Protein AF-A0A3M2CWT8-F1 (afdb_monomer)

pLDDT: mean 78.51, std 22.86, range [29.89, 98.19]

Mean predicted aligned error: 13.08 Å

Foldseek 3Di:
DDDDDDDDDDDDDDDDDDDDDDDDDDDDDDDDPPPPDPDPPDPDLLPQQAADQLDDPVLQLPLLQPQWFQDQVDLLQDKAALNLLVLVVVLPQDNVQDPDNRMDRGGWDADPVDGTTGRSQADPVRSDRSSVVSDHPLVNCPQWAWAADPVSQFTFIWGFLSRPVQVVQFPDDPVPDPDDDPPADGRDGHPSVVVSSVSNLVSCLPPSNLVVCLVVVSSHGYDDSRTHTDGTDVSSSVSNVVSVVVVPDDDD

Sequence (252 aa):
MPSEPPRSLPHPAAPRLSPAACSPTRGGSMMVLMGTMPKPQHLRELPLVSVPQGIPTQVCLTCKVCCRFPEIDSFLRPYFTEAEIRAAIAHGIPEAAFPRHEGCQIEVVPHPAGEGYLCPAFDPVTSRCRIYEVRPFDCQLYPFVIMWDSAQKMVVLGWDTKCPYLMAQTQGRSQTDSSRHLANGHLLLSPECQTIAEAVATRIEAAAMLDVLAAHPALITRYQDDVVVLRALGELTERVRRKQRAQSSPSC

Nearest PDB structures (foldseek):
  7tta-assembly1_A  TM=2.410E-01  e=4.518E+00  [Actinomadura] parvosata subsp. kistnae

Radius of gyration: 25.75 Å; Cα contacts (8 Å, |Δi|>4): 295; chains: 1; bounding box: 86×48×79 Å

Structure (mmCIF, N/CA/C/O backbone):
data_AF-A0A3M2CWT8-F1
#
_entry.id   AF-A0A3M2CWT8-F1
#
loop_
_atom_site.group_PDB
_atom_site.id
_atom_site.type_symbol
_atom_site.label_atom_id
_atom_site.label_alt_id
_atom_site.label_comp_id
_atom_site.label_asym_id
_atom_site.label_entity_id
_atom_site.label_seq_id
_atom_site.pdbx_PDB_ins_code
_atom_site.Cartn_x
_atom_site.Cartn_y
_atom_site.Cartn_z
_atom_site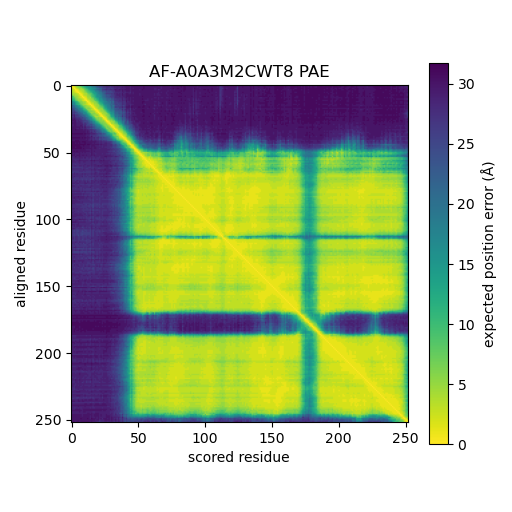.occupancy
_atom_site.B_iso_or_equiv
_atom_site.auth_seq_id
_atom_site.auth_comp_id
_atom_site.auth_asym_id
_atom_site.auth_atom_id
_atom_site.pdbx_PDB_model_num
ATOM 1 N N . MET A 1 1 ? 54.014 1.500 -31.084 1.00 44.38 1 MET A N 1
ATOM 2 C CA . MET A 1 1 ? 53.213 0.502 -31.822 1.00 44.38 1 MET A CA 1
ATOM 3 C C . MET A 1 1 ? 51.756 0.926 -31.703 1.00 44.38 1 MET A C 1
ATOM 5 O O . MET A 1 1 ? 51.217 0.769 -30.615 1.00 44.38 1 MET A O 1
ATOM 9 N N . PRO A 1 2 ? 51.165 1.597 -32.705 1.00 44.62 2 PRO A N 1
ATOM 10 C CA . PRO A 1 2 ? 49.784 2.053 -32.612 1.00 44.62 2 PRO A CA 1
ATOM 11 C C . PRO A 1 2 ? 48.822 0.903 -32.936 1.00 44.62 2 PRO A C 1
ATOM 13 O O . PRO A 1 2 ? 49.015 0.179 -33.910 1.00 44.62 2 PRO A O 1
ATOM 16 N N . SER A 1 3 ? 47.821 0.733 -32.077 1.00 44.25 3 SER A N 1
ATOM 17 C CA . SER A 1 3 ? 46.797 -0.310 -32.130 1.00 44.25 3 SER A CA 1
ATOM 18 C C . SER A 1 3 ? 45.727 0.015 -33.181 1.00 44.25 3 SER A C 1
ATOM 20 O O . SER A 1 3 ? 45.173 1.113 -33.173 1.00 44.25 3 SER A O 1
ATOM 22 N N . GLU A 1 4 ? 45.435 -0.933 -34.074 1.00 52.94 4 GLU A N 1
ATOM 23 C CA . GLU A 1 4 ? 44.334 -0.856 -35.048 1.00 52.94 4 GLU A CA 1
ATOM 24 C C . GLU A 1 4 ? 42.948 -0.875 -34.368 1.00 52.94 4 GLU A C 1
ATOM 26 O O . GLU A 1 4 ? 42.774 -1.544 -33.345 1.00 52.94 4 GLU A O 1
ATOM 31 N N . PRO A 1 5 ? 41.931 -0.203 -34.943 1.00 56.59 5 PRO A N 1
ATOM 32 C CA . PRO A 1 5 ? 40.550 -0.302 -34.481 1.00 56.59 5 PRO A CA 1
ATOM 33 C C . PRO A 1 5 ? 39.825 -1.535 -35.069 1.00 56.59 5 PRO A C 1
ATOM 35 O O . PRO A 1 5 ? 40.145 -1.980 -36.175 1.00 56.59 5 PRO A O 1
ATOM 38 N N . PRO A 1 6 ? 38.815 -2.090 -34.369 1.00 55.38 6 PRO A N 1
ATOM 39 C CA . PRO A 1 6 ? 38.138 -3.313 -34.792 1.00 55.38 6 PRO A CA 1
ATOM 40 C C . PRO A 1 6 ? 37.126 -3.080 -35.927 1.00 55.38 6 PRO A C 1
ATOM 42 O O . PRO A 1 6 ? 36.404 -2.084 -35.963 1.00 55.38 6 PRO A O 1
ATOM 45 N N . ARG A 1 7 ? 37.065 -4.057 -36.843 1.00 50.00 7 ARG A N 1
ATOM 46 C CA . ARG A 1 7 ? 36.142 -4.125 -37.987 1.00 50.00 7 ARG A CA 1
ATOM 47 C C . ARG A 1 7 ? 34.700 -4.386 -37.540 1.00 50.00 7 ARG A C 1
ATOM 49 O O . ARG A 1 7 ? 34.433 -5.305 -36.771 1.00 50.00 7 ARG A O 1
ATOM 56 N N . SER A 1 8 ? 33.777 -3.609 -38.094 1.00 47.16 8 SER A N 1
ATOM 57 C CA . SER A 1 8 ? 32.325 -3.735 -37.961 1.00 47.16 8 SER A CA 1
ATOM 58 C C . SER A 1 8 ? 31.785 -4.976 -38.688 1.00 47.16 8 SER A C 1
ATOM 60 O O . SER A 1 8 ? 32.143 -5.245 -39.834 1.00 47.16 8 SER A O 1
ATOM 62 N N . LEU A 1 9 ? 30.899 -5.720 -38.019 1.00 51.44 9 LEU A N 1
ATOM 63 C CA . LEU A 1 9 ? 30.153 -6.856 -38.575 1.00 51.44 9 LEU A CA 1
ATOM 64 C C . LEU A 1 9 ? 28.902 -6.379 -39.346 1.00 51.44 9 LEU A C 1
ATOM 66 O O . LEU A 1 9 ? 28.318 -5.360 -38.972 1.00 51.44 9 LEU A O 1
ATOM 70 N N . PRO A 1 10 ? 28.460 -7.099 -40.396 1.00 47.59 10 PRO A N 1
ATOM 71 C CA . PRO A 1 10 ? 27.305 -6.705 -41.198 1.00 47.59 10 PRO A CA 1
ATOM 72 C C . PRO A 1 10 ? 25.963 -7.103 -40.557 1.00 47.59 10 PRO A C 1
ATOM 74 O O . PRO A 1 10 ? 25.810 -8.184 -39.990 1.00 47.59 10 PRO A O 1
ATOM 77 N N . HIS A 1 11 ? 24.973 -6.219 -40.710 1.00 44.16 11 HIS A N 1
ATOM 78 C CA . HIS A 1 11 ? 23.563 -6.430 -40.366 1.00 44.16 11 HIS A CA 1
ATOM 79 C C . HIS A 1 11 ? 22.903 -7.508 -41.252 1.00 44.16 11 HIS A C 1
ATOM 81 O O . HIS A 1 11 ? 23.089 -7.474 -42.471 1.00 44.16 11 HIS A O 1
ATOM 87 N N . PRO A 1 12 ? 22.056 -8.400 -40.701 1.00 43.44 12 PRO A N 1
ATOM 88 C CA . PRO A 1 12 ? 21.209 -9.268 -41.511 1.00 43.44 12 PRO A CA 1
ATOM 89 C C . PRO A 1 12 ? 19.982 -8.517 -42.054 1.00 43.44 12 PRO A C 1
ATOM 91 O O . PRO A 1 12 ? 19.332 -7.738 -41.356 1.00 43.44 12 PRO A O 1
ATOM 94 N N . ALA A 1 13 ? 19.687 -8.773 -43.328 1.00 41.88 13 ALA A N 1
ATOM 95 C CA . ALA A 1 13 ? 18.587 -8.203 -44.095 1.00 41.88 13 ALA A CA 1
ATOM 96 C C . ALA A 1 13 ? 17.206 -8.697 -43.622 1.00 41.88 13 ALA A C 1
ATOM 98 O O . ALA A 1 13 ? 17.027 -9.868 -43.288 1.00 41.88 13 ALA A O 1
ATOM 99 N N . ALA A 1 14 ? 16.218 -7.800 -43.656 1.00 40.50 14 ALA A N 1
ATOM 100 C CA . ALA A 1 14 ? 14.816 -8.095 -43.372 1.00 40.50 14 ALA A CA 1
ATOM 101 C C . ALA A 1 14 ? 14.149 -8.902 -44.511 1.00 40.50 14 ALA A C 1
ATOM 103 O O . ALA A 1 14 ? 14.410 -8.625 -45.688 1.00 40.50 14 ALA A O 1
ATOM 104 N N . PRO A 1 15 ? 13.251 -9.860 -44.206 1.00 38.66 15 PRO A N 1
ATOM 105 C CA . PRO A 1 15 ? 12.498 -10.579 -45.225 1.00 38.66 15 PRO A CA 1
ATOM 106 C C . PRO A 1 15 ? 11.353 -9.728 -45.797 1.00 38.66 15 PRO A C 1
ATOM 108 O O . PRO A 1 15 ? 10.621 -9.044 -45.083 1.00 38.66 15 PRO A O 1
ATOM 111 N N . ARG A 1 16 ? 11.211 -9.797 -47.125 1.00 35.38 16 ARG A N 1
ATOM 112 C CA . ARG A 1 16 ? 10.166 -9.146 -47.926 1.00 35.38 16 ARG A CA 1
ATOM 113 C C . ARG A 1 16 ? 8.814 -9.835 -47.714 1.00 35.38 16 ARG A C 1
ATOM 115 O O . ARG A 1 16 ? 8.698 -11.039 -47.926 1.00 35.38 16 ARG A O 1
ATOM 122 N N . LEU A 1 17 ? 7.788 -9.057 -47.374 1.00 36.22 17 LEU A N 1
ATOM 123 C CA . LEU A 1 17 ? 6.382 -9.469 -47.420 1.00 36.22 17 LEU A CA 1
ATOM 124 C C . LEU A 1 17 ? 5.884 -9.440 -48.875 1.00 36.22 17 LEU A C 1
ATOM 126 O O . LEU A 1 17 ? 6.053 -8.439 -49.570 1.00 36.22 17 LEU A O 1
ATOM 130 N N . SER A 1 18 ? 5.281 -10.544 -49.326 1.00 39.81 18 SER A N 1
ATOM 131 C CA . SER A 1 18 ? 4.550 -10.624 -50.600 1.00 39.81 18 SER A CA 1
ATOM 132 C C . SER A 1 18 ? 3.100 -10.143 -50.436 1.00 39.81 18 SER A C 1
ATOM 134 O O . SER A 1 18 ? 2.530 -10.314 -49.356 1.00 39.81 18 SER A O 1
ATOM 136 N N . PRO A 1 19 ? 2.487 -9.557 -51.482 1.00 39.38 19 PRO A N 1
ATOM 137 C CA . PRO A 1 19 ? 1.146 -8.997 -51.411 1.00 39.38 19 PRO A CA 1
ATOM 138 C C . PRO A 1 19 ? 0.041 -10.036 -51.642 1.00 39.38 19 PRO A C 1
ATOM 140 O O . PRO A 1 19 ? 0.208 -11.037 -52.337 1.00 39.38 19 PRO A O 1
ATOM 143 N N . ALA A 1 20 ? -1.105 -9.729 -51.042 1.00 35.25 20 ALA A N 1
ATOM 144 C CA . ALA A 1 20 ? -2.363 -10.449 -51.097 1.00 35.25 20 ALA A CA 1
ATOM 145 C C . ALA A 1 20 ? -2.957 -10.569 -52.513 1.00 35.25 20 ALA A C 1
ATOM 147 O O . ALA A 1 20 ? -2.925 -9.623 -53.298 1.00 35.25 20 ALA A O 1
ATOM 148 N N . ALA A 1 21 ? -3.624 -11.694 -52.768 1.00 32.88 21 ALA A N 1
ATOM 149 C CA . ALA A 1 21 ? -4.669 -11.814 -53.777 1.00 32.88 21 ALA A CA 1
ATOM 150 C C . ALA A 1 21 ? -5.764 -12.738 -53.224 1.00 32.88 21 ALA A C 1
ATOM 152 O O . ALA A 1 21 ? -5.549 -13.934 -53.051 1.00 32.88 21 ALA A O 1
ATOM 153 N N . CYS A 1 22 ? -6.931 -12.173 -52.913 1.00 30.58 22 CYS A N 1
ATOM 154 C CA . CYS A 1 22 ? -8.138 -12.924 -52.586 1.00 30.58 22 CYS A CA 1
ATOM 155 C C . CYS A 1 22 ? -9.271 -12.362 -53.451 1.00 30.58 22 CYS A C 1
ATOM 157 O O . CYS A 1 22 ? -9.603 -11.180 -53.359 1.00 30.58 22 CYS A O 1
ATOM 159 N N . SER A 1 23 ? -9.801 -13.191 -54.348 1.00 38.09 23 SER A N 1
ATOM 160 C CA . SER A 1 23 ? -10.946 -12.878 -55.209 1.00 38.09 23 SER A CA 1
ATOM 161 C C . SER A 1 23 ? -12.256 -13.357 -54.562 1.00 38.09 23 SER A C 1
ATOM 163 O O . SER A 1 23 ? -12.231 -14.299 -53.771 1.00 38.09 23 SER A O 1
ATOM 165 N N . PRO A 1 24 ? -13.410 -12.746 -54.891 1.00 44.72 24 PRO A N 1
ATOM 166 C CA . PRO A 1 24 ? -14.672 -13.010 -54.212 1.00 44.72 24 PRO A CA 1
ATOM 167 C C . PRO A 1 24 ? -15.451 -14.146 -54.886 1.00 44.72 24 PRO A C 1
ATOM 169 O O . PRO A 1 24 ? -15.538 -14.212 -56.111 1.00 44.72 24 PRO A O 1
ATOM 172 N N . THR A 1 25 ? -16.109 -14.988 -54.093 1.00 38.25 25 THR A N 1
ATOM 173 C CA . THR A 1 25 ? -17.200 -15.848 -54.573 1.00 38.25 25 THR A CA 1
ATOM 174 C C . THR A 1 25 ? -18.481 -15.552 -53.801 1.00 38.25 25 THR A C 1
ATOM 176 O O . THR A 1 25 ? -18.505 -15.457 -52.577 1.00 38.25 25 THR A O 1
ATOM 179 N N . ARG A 1 26 ? -19.544 -15.322 -54.577 1.00 42.25 26 ARG A N 1
ATOM 180 C CA . ARG A 1 26 ? -20.930 -15.113 -54.154 1.00 42.25 26 ARG A CA 1
ATOM 181 C C . ARG A 1 26 ? -21.570 -16.439 -53.742 1.00 42.25 26 ARG A C 1
ATOM 183 O O . ARG A 1 26 ? -21.352 -17.442 -54.412 1.00 42.25 26 ARG A O 1
ATOM 190 N N . GLY A 1 27 ? -22.522 -16.361 -52.812 1.00 32.19 27 GLY A N 1
ATOM 191 C CA . GLY A 1 27 ? -23.711 -17.217 -52.821 1.00 32.19 27 GLY A CA 1
ATOM 192 C C . GLY A 1 27 ? -24.018 -17.887 -51.487 1.00 32.19 27 GLY A C 1
ATOM 193 O O . GLY A 1 27 ? -23.216 -18.664 -50.990 1.00 32.19 27 GLY A O 1
ATOM 194 N N . GLY A 1 28 ? -25.214 -17.629 -50.952 1.00 32.91 28 GLY A N 1
ATOM 195 C CA . GLY A 1 28 ? -25.795 -18.437 -49.878 1.00 32.91 28 GLY A CA 1
ATOM 196 C C . GLY A 1 28 ? -26.539 -17.622 -48.831 1.00 32.91 28 GLY A C 1
ATOM 197 O O . GLY A 1 28 ? -26.018 -17.367 -47.755 1.00 32.91 28 GLY A O 1
ATOM 198 N N . SER A 1 29 ? -27.767 -17.217 -49.155 1.00 36.88 29 SER A N 1
ATOM 199 C CA . SER A 1 29 ? -28.724 -16.684 -48.186 1.00 36.88 29 SER A CA 1
ATOM 200 C C . SER A 1 29 ? -29.165 -17.811 -47.249 1.00 36.88 29 SER A C 1
ATOM 202 O O . SER A 1 29 ? -29.762 -18.785 -47.704 1.00 36.88 29 SER A O 1
ATOM 204 N N . MET A 1 30 ? -28.879 -17.682 -45.954 1.00 35.75 30 MET A N 1
ATOM 205 C CA . MET A 1 30 ? -29.486 -18.505 -44.912 1.00 35.75 30 MET A CA 1
ATOM 206 C C . MET A 1 30 ? -29.908 -17.574 -43.777 1.00 35.75 30 MET A C 1
ATOM 208 O O . MET A 1 30 ? -29.075 -16.985 -43.090 1.00 35.75 30 MET A O 1
ATOM 212 N N . MET A 1 31 ? -31.222 -17.388 -43.634 1.00 39.84 31 MET A N 1
ATOM 213 C CA . MET A 1 31 ? -31.825 -16.722 -42.484 1.00 39.84 31 MET A CA 1
ATOM 214 C C . MET A 1 31 ? -31.514 -17.549 -41.236 1.00 39.84 31 MET A C 1
ATOM 216 O O . MET A 1 31 ? -32.161 -18.560 -40.973 1.00 39.84 31 MET A O 1
ATOM 220 N N . VAL A 1 32 ? -30.513 -17.122 -40.471 1.00 37.81 32 VAL A N 1
ATOM 221 C CA . VAL A 1 32 ? -30.313 -17.584 -39.100 1.00 37.81 32 VAL A CA 1
ATOM 222 C C . VAL A 1 32 ? -31.058 -16.606 -38.205 1.00 37.81 32 VAL A C 1
ATOM 224 O O . VAL A 1 32 ? -30.700 -15.432 -38.114 1.00 37.81 32 VAL A O 1
ATOM 227 N N . LEU A 1 33 ? -32.129 -17.093 -37.578 1.00 40.03 33 LEU A N 1
ATOM 228 C CA . LEU A 1 33 ? -32.800 -16.423 -36.471 1.00 40.03 33 LEU A CA 1
ATOM 229 C C . LEU A 1 33 ? -31.743 -16.038 -35.428 1.00 40.03 33 LEU A C 1
ATOM 231 O O . LEU A 1 33 ? -31.160 -16.900 -34.772 1.00 40.03 33 LEU A O 1
ATOM 235 N N . MET A 1 34 ? -31.485 -14.736 -35.307 1.00 32.84 34 MET A N 1
ATOM 236 C CA . MET A 1 34 ? -30.651 -14.155 -34.262 1.00 32.84 34 MET A CA 1
ATOM 237 C C . MET A 1 34 ? -31.352 -14.340 -32.913 1.00 32.84 34 MET A C 1
ATOM 239 O O . MET A 1 34 ? -32.059 -13.458 -32.431 1.00 32.84 34 MET A O 1
ATOM 243 N N . GLY A 1 35 ? -31.162 -15.507 -32.301 1.00 35.16 35 GLY A N 1
ATOM 244 C CA . GLY A 1 35 ? -31.332 -15.667 -30.866 1.00 35.16 35 GLY A CA 1
ATOM 245 C C . GLY A 1 35 ? -30.296 -14.784 -30.183 1.00 35.16 35 GLY A C 1
ATOM 246 O O . GLY A 1 35 ? -29.093 -15.014 -30.306 1.00 35.16 35 GLY A O 1
ATOM 247 N N . THR A 1 36 ? -30.755 -13.732 -29.515 1.00 40.56 36 THR A N 1
ATOM 248 C CA . THR A 1 36 ? -29.916 -12.865 -28.693 1.00 40.56 36 THR A CA 1
ATOM 249 C C . THR A 1 36 ? -29.239 -13.711 -27.622 1.00 40.56 36 THR A C 1
ATOM 251 O O . THR A 1 36 ? -29.883 -14.140 -26.665 1.00 40.56 36 THR A O 1
ATOM 254 N N . MET A 1 37 ? -27.938 -13.951 -27.783 1.00 35.31 37 MET A N 1
ATOM 255 C CA . MET A 1 37 ? -27.082 -14.419 -26.697 1.00 35.31 37 MET A CA 1
ATOM 256 C C . MET A 1 37 ? -27.257 -13.445 -25.522 1.00 35.31 37 MET A C 1
ATOM 258 O O . MET A 1 37 ? -27.105 -12.234 -25.729 1.00 35.31 37 MET A O 1
ATOM 262 N N . PRO A 1 38 ? -27.596 -13.906 -24.307 1.00 37.03 38 PRO A N 1
ATOM 263 C CA . PRO A 1 38 ? -27.625 -13.022 -23.158 1.00 37.03 38 PRO A CA 1
ATOM 264 C C . PRO A 1 38 ? -26.210 -12.479 -22.947 1.00 37.03 38 PRO A C 1
ATOM 266 O O . PRO A 1 38 ? -25.261 -13.219 -22.696 1.00 37.03 38 PRO A O 1
ATOM 269 N N . LYS A 1 39 ? -26.084 -11.161 -23.112 1.00 29.89 39 LYS A N 1
ATOM 270 C CA . LYS A 1 39 ? -24.881 -10.376 -22.831 1.00 29.89 39 LYS A CA 1
ATOM 271 C C . LYS A 1 39 ? -24.384 -10.761 -21.426 1.00 29.89 39 LYS A C 1
ATOM 273 O O . LYS A 1 39 ? -25.219 -10.773 -20.517 1.00 29.89 39 LYS A O 1
ATOM 278 N N . PRO A 1 40 ? -23.088 -11.069 -21.221 1.00 33.84 40 PRO A N 1
ATOM 279 C CA . PRO A 1 40 ? -22.563 -11.339 -19.890 1.00 33.84 40 PRO A CA 1
ATOM 280 C C . PRO A 1 40 ? -22.917 -10.152 -19.003 1.00 33.84 40 PRO A C 1
ATOM 282 O O . PRO A 1 40 ? -22.560 -9.008 -19.292 1.00 33.84 40 PRO A O 1
ATOM 285 N N . GLN A 1 41 ? -23.730 -10.416 -17.989 1.00 34.91 41 GLN A N 1
ATOM 286 C CA . GLN A 1 41 ? -24.213 -9.390 -17.089 1.00 34.91 41 GLN A CA 1
ATOM 287 C C . GLN A 1 41 ? -23.014 -8.888 -16.288 1.00 34.91 41 GLN A C 1
ATOM 289 O O . GLN A 1 41 ? -22.350 -9.680 -15.628 1.00 34.91 41 GLN A O 1
ATOM 294 N N . HIS A 1 42 ? -22.735 -7.588 -16.427 1.00 35.53 42 HIS A N 1
ATOM 295 C CA . HIS A 1 42 ? -21.856 -6.754 -15.608 1.00 35.53 42 HIS A CA 1
ATOM 296 C C . HIS A 1 42 ? -21.247 -7.478 -14.393 1.00 35.53 42 HIS A C 1
ATOM 298 O O . HIS A 1 42 ? -21.787 -7.433 -13.285 1.00 35.53 42 HIS A O 1
ATOM 304 N N . LEU A 1 43 ? -20.055 -8.054 -14.572 1.00 33.88 43 LEU A N 1
ATOM 305 C CA . LEU A 1 43 ? -19.077 -8.021 -13.493 1.00 33.88 43 LEU A CA 1
ATOM 306 C C . LEU A 1 43 ? -18.859 -6.535 -13.237 1.00 33.88 43 LEU A C 1
ATOM 308 O O . LEU A 1 43 ? -18.308 -5.837 -14.085 1.00 33.88 43 LEU A O 1
ATOM 312 N N . ARG A 1 44 ? -19.439 -6.030 -12.144 1.00 36.62 44 ARG A N 1
ATOM 313 C CA . ARG A 1 44 ? -19.246 -4.659 -11.673 1.00 36.62 44 ARG A CA 1
ATOM 314 C C . ARG A 1 44 ? -17.752 -4.372 -11.745 1.00 36.62 44 ARG A C 1
ATOM 316 O O . ARG A 1 44 ? -16.990 -4.934 -10.964 1.00 36.62 44 ARG A O 1
ATOM 323 N N . GLU A 1 45 ? -17.349 -3.541 -12.701 1.00 41.94 45 GLU A N 1
ATOM 324 C CA . GLU A 1 45 ? -16.040 -2.910 -12.690 1.00 41.94 45 GLU A CA 1
ATOM 325 C C . GLU A 1 45 ? -15.970 -2.194 -11.349 1.00 41.94 45 GLU A C 1
ATOM 327 O O . GLU A 1 45 ? -16.662 -1.200 -11.120 1.00 41.94 45 GLU A O 1
ATOM 332 N N . LEU A 1 46 ? -15.242 -2.789 -10.403 1.00 43.22 46 LEU A N 1
ATOM 333 C CA . LEU A 1 46 ? -14.908 -2.107 -9.170 1.00 43.22 46 LEU A CA 1
ATOM 334 C C . LEU A 1 46 ? -14.178 -0.848 -9.631 1.00 43.22 46 LEU A C 1
ATOM 336 O O . LEU A 1 46 ? -13.176 -0.983 -10.342 1.00 43.22 46 LEU A O 1
ATOM 340 N N . PRO A 1 47 ? -14.694 0.358 -9.325 1.00 50.72 47 PRO A N 1
ATOM 341 C CA . PRO A 1 47 ? -13.988 1.575 -9.675 1.00 50.72 47 PRO A CA 1
ATOM 342 C C . PRO A 1 47 ? -12.582 1.410 -9.124 1.00 50.72 47 PRO A C 1
ATOM 344 O O . PRO A 1 47 ? -12.467 1.071 -7.948 1.00 50.72 47 PRO A O 1
ATOM 347 N N . LEU A 1 48 ? -11.547 1.585 -9.950 1.00 56.28 48 LEU A N 1
ATOM 348 C CA . LEU A 1 48 ? -10.169 1.654 -9.470 1.00 56.28 48 LEU A CA 1
ATOM 349 C C . LEU A 1 48 ? -10.176 2.663 -8.324 1.00 56.28 48 LEU A C 1
ATOM 351 O O . LEU A 1 48 ? -10.404 3.858 -8.533 1.00 56.28 48 LEU A O 1
ATOM 355 N N . VAL A 1 49 ? -10.115 2.163 -7.090 1.00 61.97 49 VAL A N 1
ATOM 356 C CA . VAL A 1 49 ? -10.453 3.003 -5.955 1.00 61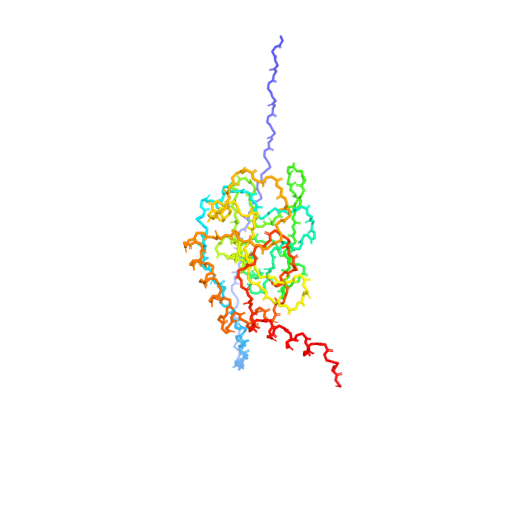.97 49 VAL A CA 1
ATOM 357 C C . VAL A 1 49 ? -9.269 3.912 -5.722 1.00 61.97 49 VAL A C 1
ATOM 359 O O . VAL A 1 49 ? -8.235 3.484 -5.225 1.00 61.97 49 VAL A O 1
ATOM 362 N N . SER A 1 50 ? -9.459 5.182 -6.063 1.00 72.44 50 SER A N 1
ATOM 363 C CA . SER A 1 50 ? -8.484 6.205 -5.743 1.00 72.44 50 SER A CA 1
ATOM 364 C C . SER A 1 50 ? -8.576 6.605 -4.272 1.00 72.44 50 SER A C 1
ATOM 366 O O . SER A 1 50 ? -9.673 6.849 -3.744 1.00 72.44 50 SER A O 1
ATOM 368 N N . VAL A 1 51 ? -7.415 6.644 -3.624 1.00 78.31 51 VAL A N 1
ATOM 369 C CA . VAL A 1 51 ? -7.171 7.324 -2.348 1.00 78.31 51 VAL A CA 1
ATOM 370 C C . VAL A 1 51 ? -6.360 8.593 -2.621 1.00 78.31 51 VAL A C 1
ATOM 372 O O . VAL A 1 51 ? -5.576 8.614 -3.573 1.00 78.31 51 VAL A O 1
ATOM 375 N N . PRO A 1 52 ? -6.533 9.663 -1.825 1.00 76.00 52 PRO A N 1
ATOM 376 C CA . PRO A 1 52 ? -5.767 10.889 -2.012 1.00 76.00 52 PRO A CA 1
ATOM 377 C C . PRO A 1 52 ? -4.261 10.613 -1.975 1.00 76.00 52 PRO A C 1
ATOM 379 O O . PRO A 1 52 ? -3.748 10.070 -0.995 1.00 76.00 52 PRO A O 1
ATOM 382 N N . GLN A 1 53 ? -3.537 11.019 -3.022 1.00 71.50 53 GLN A N 1
ATOM 383 C CA . GLN A 1 53 ? -2.081 10.954 -3.008 1.00 71.50 53 GLN A CA 1
ATOM 384 C C . GLN A 1 53 ? -1.544 12.023 -2.050 1.00 71.50 53 GLN A C 1
ATOM 386 O O . GLN A 1 53 ? -1.412 13.192 -2.403 1.00 71.50 53 GLN A O 1
ATOM 391 N N . GLY A 1 54 ? -1.225 11.604 -0.827 1.00 71.19 54 GLY A N 1
ATOM 392 C CA . GLY A 1 54 ? -0.727 12.490 0.223 1.00 71.19 54 GLY A CA 1
ATOM 393 C C . GLY A 1 54 ? 0.721 12.945 0.062 1.00 71.19 54 GLY A C 1
ATOM 394 O O . GLY A 1 54 ? 1.152 13.884 0.722 1.00 71.19 54 GLY A O 1
ATOM 395 N N . ILE A 1 55 ? 1.489 12.269 -0.795 1.00 80.94 55 ILE A N 1
ATOM 396 C CA . ILE A 1 55 ? 2.923 12.509 -0.951 1.00 80.94 55 ILE A CA 1
ATOM 397 C C . ILE A 1 55 ? 3.189 13.175 -2.298 1.00 80.94 55 ILE A C 1
ATOM 399 O O . ILE A 1 55 ? 2.810 12.610 -3.333 1.00 80.94 55 ILE A O 1
ATOM 403 N N . PRO A 1 56 ? 3.886 14.327 -2.330 1.00 84.31 56 PRO A N 1
ATOM 404 C CA . PRO A 1 56 ? 4.259 14.966 -3.583 1.00 84.31 56 PRO A CA 1
ATOM 405 C C . PRO A 1 56 ? 5.009 13.991 -4.496 1.00 84.31 56 PRO A C 1
ATOM 407 O O . PRO A 1 56 ? 6.000 13.381 -4.086 1.00 84.31 56 PRO A O 1
ATOM 410 N N . THR A 1 57 ? 4.566 13.865 -5.751 1.00 79.94 57 THR A N 1
ATOM 411 C CA . THR A 1 57 ? 5.104 12.887 -6.714 1.00 79.94 57 THR A CA 1
ATOM 412 C C . THR A 1 57 ? 6.627 12.933 -6.809 1.00 79.94 57 THR A C 1
ATOM 414 O O . THR A 1 57 ? 7.272 11.888 -6.819 1.00 79.94 57 THR A O 1
ATOM 417 N N . GLN A 1 58 ? 7.222 14.127 -6.793 1.00 82.25 58 GLN A N 1
ATOM 418 C CA . GLN A 1 58 ? 8.672 14.278 -6.892 1.00 82.25 58 GLN A CA 1
ATOM 419 C C . GLN A 1 58 ? 9.432 13.691 -5.695 1.00 82.25 58 GLN A C 1
ATOM 421 O O . GLN A 1 58 ? 10.528 13.156 -5.863 1.00 82.25 58 GLN A O 1
ATOM 426 N N . VAL A 1 59 ? 8.842 13.721 -4.499 1.00 83.31 59 VAL A N 1
ATOM 427 C CA . VAL A 1 59 ? 9.428 13.082 -3.316 1.00 83.31 59 VAL A CA 1
ATOM 428 C C . VAL A 1 59 ? 9.381 11.561 -3.466 1.00 83.31 59 VAL A C 1
ATOM 430 O O . VAL A 1 59 ? 10.386 10.890 -3.245 1.00 83.31 59 VAL A O 1
ATOM 433 N N . CYS A 1 60 ? 8.256 11.003 -3.926 1.00 77.62 60 CYS A N 1
ATOM 434 C CA . CYS A 1 60 ? 8.141 9.560 -4.170 1.00 77.62 60 CYS A CA 1
ATOM 435 C C . CYS A 1 60 ? 9.138 9.055 -5.221 1.00 77.62 60 CYS A C 1
ATOM 437 O O . CYS A 1 60 ? 9.737 7.999 -5.042 1.00 77.62 60 CYS A O 1
ATOM 439 N N . LEU A 1 61 ? 9.336 9.809 -6.305 1.00 80.50 61 LEU A N 1
ATOM 440 C CA . LEU A 1 61 ? 10.262 9.432 -7.378 1.00 80.50 61 LEU A CA 1
ATOM 441 C C . LEU A 1 61 ? 11.737 9.489 -6.949 1.00 80.50 61 LEU A C 1
ATOM 443 O O . LEU A 1 61 ? 12.581 8.840 -7.563 1.00 80.50 61 LEU A O 1
ATOM 447 N N . THR A 1 62 ? 12.057 10.247 -5.897 1.00 84.12 62 THR A N 1
ATOM 448 C CA . THR A 1 62 ? 13.437 10.446 -5.426 1.00 84.12 62 THR A CA 1
ATOM 449 C C . THR A 1 62 ? 13.796 9.620 -4.193 1.00 84.12 62 THR A C 1
ATOM 451 O O . THR A 1 62 ? 14.971 9.303 -4.021 1.00 84.12 62 THR A O 1
ATOM 454 N N . CYS A 1 63 ? 12.827 9.214 -3.360 1.00 80.62 63 CYS A N 1
ATOM 455 C CA . CYS A 1 63 ? 13.111 8.542 -2.085 1.00 80.62 63 CYS A CA 1
ATOM 456 C C . CYS A 1 63 ? 13.691 7.125 -2.229 1.00 80.62 63 CYS A C 1
ATOM 458 O O . CYS A 1 63 ? 14.360 6.654 -1.315 1.00 80.62 63 CYS A O 1
ATOM 460 N N . LYS A 1 64 ? 13.449 6.447 -3.363 1.00 83.12 64 LYS A N 1
ATOM 461 C CA . LYS A 1 64 ? 13.946 5.090 -3.678 1.00 83.12 64 LYS A CA 1
ATOM 462 C C . LYS A 1 64 ? 13.593 4.005 -2.642 1.00 83.12 64 LYS A C 1
ATOM 464 O O . LYS A 1 64 ? 14.231 2.959 -2.638 1.00 83.12 64 LYS A O 1
ATOM 469 N N . VAL A 1 65 ? 12.575 4.217 -1.806 1.00 84.00 65 VAL A N 1
ATOM 470 C CA . VAL A 1 65 ? 12.156 3.244 -0.779 1.00 84.00 65 VAL A CA 1
ATOM 471 C C . VAL A 1 65 ? 11.225 2.181 -1.364 1.00 84.00 65 VAL A C 1
ATOM 473 O O . VAL A 1 65 ? 11.528 0.994 -1.315 1.00 84.00 65 VAL A O 1
ATOM 476 N N . CYS A 1 66 ? 10.100 2.590 -1.954 1.00 86.00 66 CYS A N 1
ATOM 477 C CA . CYS A 1 66 ? 9.081 1.650 -2.415 1.00 86.00 66 CYS A CA 1
ATOM 478 C C . CYS A 1 66 ? 9.497 0.886 -3.686 1.00 86.00 66 CYS A C 1
ATOM 480 O O . CYS A 1 66 ? 10.435 1.261 -4.399 1.00 86.00 66 CYS A O 1
ATOM 482 N N . CYS A 1 67 ? 8.755 -0.189 -3.972 1.00 92.00 67 CYS A N 1
ATOM 483 C CA . CYS A 1 67 ? 8.971 -1.116 -5.092 1.00 92.00 67 CYS A CA 1
ATOM 484 C C . CYS A 1 67 ? 10.278 -1.931 -5.036 1.00 92.00 67 CYS A C 1
ATOM 486 O O . CYS A 1 67 ? 10.667 -2.512 -6.051 1.00 92.00 67 CYS A O 1
ATOM 488 N N . ARG A 1 68 ? 10.929 -1.977 -3.869 1.00 93.56 68 ARG A N 1
ATOM 489 C CA . ARG A 1 68 ? 12.120 -2.777 -3.566 1.00 93.56 68 ARG A CA 1
ATOM 490 C C . ARG A 1 68 ? 11.818 -3.664 -2.371 1.00 93.56 68 ARG A C 1
ATOM 492 O O . ARG A 1 68 ? 11.243 -3.189 -1.395 1.00 93.56 68 ARG A O 1
ATOM 499 N N . PHE A 1 69 ? 12.210 -4.924 -2.453 1.00 94.50 69 PHE A N 1
ATOM 500 C CA . PHE A 1 69 ? 11.885 -5.930 -1.451 1.00 94.50 69 PHE A CA 1
ATOM 501 C C . PHE A 1 69 ? 13.140 -6.723 -1.095 1.00 94.50 69 PHE A C 1
ATOM 503 O O . PHE A 1 69 ? 13.905 -7.058 -2.003 1.00 94.50 69 PHE A O 1
ATOM 510 N N . PRO A 1 70 ? 13.377 -7.019 0.191 1.00 92.50 70 PRO A N 1
ATOM 511 C CA . PRO A 1 70 ? 14.532 -7.818 0.574 1.00 92.50 70 PRO A CA 1
ATOM 512 C C . PRO A 1 70 ? 14.367 -9.281 0.137 1.00 92.50 70 PRO A C 1
ATOM 514 O O . PRO A 1 70 ? 15.312 -9.874 -0.378 1.00 92.50 70 PRO A O 1
ATOM 517 N N . GLU A 1 71 ? 13.157 -9.837 0.251 1.00 94.69 71 GLU A N 1
ATOM 518 C CA . GLU A 1 71 ? 12.850 -11.233 -0.083 1.00 94.69 71 GLU A CA 1
ATOM 519 C C . GLU A 1 71 ? 11.902 -11.382 -1.285 1.00 94.69 71 GLU A C 1
ATOM 521 O O . GLU A 1 71 ? 11.070 -10.514 -1.566 1.00 94.69 71 GLU A O 1
ATOM 526 N N . ILE A 1 72 ? 11.989 -12.530 -1.970 1.00 95.50 72 ILE A N 1
ATOM 527 C CA . ILE A 1 72 ? 11.145 -12.866 -3.130 1.00 95.50 72 ILE A CA 1
ATOM 528 C C . ILE A 1 72 ? 9.669 -13.014 -2.750 1.00 95.50 72 ILE A C 1
ATOM 530 O O . ILE A 1 72 ? 8.769 -12.641 -3.499 1.00 95.50 72 ILE A O 1
ATOM 534 N N . ASP A 1 73 ? 9.415 -13.542 -1.559 1.00 94.44 73 ASP A N 1
ATOM 535 C CA . ASP A 1 73 ? 8.095 -13.789 -0.999 1.00 94.44 73 ASP A CA 1
ATOM 536 C C . ASP A 1 73 ? 7.685 -12.698 -0.005 1.00 94.44 73 ASP A C 1
ATOM 538 O O . ASP A 1 73 ? 6.721 -12.882 0.740 1.00 94.44 73 ASP A O 1
ATOM 542 N N . SER A 1 74 ? 8.368 -11.544 -0.029 1.00 93.81 74 SER A N 1
ATOM 543 C CA . SER A 1 74 ? 8.128 -10.453 0.910 1.00 93.81 74 SER A CA 1
ATOM 544 C C . SER A 1 74 ? 6.638 -10.132 1.011 1.00 93.81 74 SER A C 1
ATOM 546 O O . SER A 1 74 ? 5.946 -9.889 0.019 1.00 93.81 74 SER A O 1
ATOM 548 N N . PHE A 1 75 ? 6.136 -10.118 2.240 1.00 92.81 75 PHE A N 1
ATOM 549 C CA . PHE A 1 75 ? 4.741 -9.806 2.536 1.00 92.81 75 PHE A CA 1
ATOM 550 C C . PHE A 1 75 ? 4.376 -8.345 2.231 1.00 92.81 75 PHE A C 1
ATOM 552 O O . PHE A 1 75 ? 3.198 -8.011 2.237 1.00 92.81 75 PHE A O 1
ATOM 559 N N . LEU A 1 76 ? 5.376 -7.493 1.985 1.00 92.88 76 LEU A N 1
ATOM 560 C CA . LEU A 1 76 ? 5.213 -6.088 1.610 1.00 92.88 76 LEU A CA 1
ATOM 561 C C . LEU A 1 76 ? 4.953 -5.906 0.110 1.00 92.88 76 LEU A C 1
ATOM 563 O O . LEU A 1 76 ? 4.713 -4.785 -0.339 1.00 92.88 76 LEU A O 1
ATOM 567 N N . ARG A 1 77 ? 5.033 -6.982 -0.687 1.00 95.81 77 ARG A N 1
ATOM 568 C CA . ARG A 1 77 ? 4.681 -6.934 -2.108 1.00 95.81 77 ARG A CA 1
ATOM 569 C C . ARG A 1 77 ? 3.222 -6.505 -2.250 1.00 95.81 77 ARG A C 1
ATOM 571 O O . ARG A 1 77 ? 2.371 -7.052 -1.547 1.00 95.81 77 ARG A O 1
ATOM 578 N N . PRO A 1 78 ? 2.911 -5.580 -3.168 1.00 95.88 78 PRO A N 1
ATOM 579 C CA . PRO A 1 78 ? 1.560 -5.071 -3.278 1.00 95.88 78 PRO A CA 1
ATOM 580 C C . PRO A 1 78 ? 0.592 -6.168 -3.716 1.00 95.88 78 PRO A C 1
ATOM 582 O O . PRO A 1 78 ? 0.883 -6.940 -4.639 1.00 95.88 78 PRO A O 1
ATOM 585 N N . TYR A 1 79 ? -0.562 -6.213 -3.061 1.00 96.88 79 TYR A N 1
ATOM 586 C CA . TYR A 1 79 ? -1.692 -7.027 -3.480 1.00 96.88 79 TYR A CA 1
ATOM 587 C C . TYR A 1 79 ? -2.488 -6.319 -4.581 1.00 96.88 79 TYR A C 1
ATOM 589 O O . TYR A 1 79 ? -2.728 -5.114 -4.525 1.00 96.88 79 TYR A O 1
ATOM 597 N N . PHE A 1 80 ? -2.916 -7.092 -5.573 1.00 97.25 80 PHE A N 1
ATOM 598 C CA . PHE A 1 80 ? -3.800 -6.665 -6.647 1.00 97.25 80 PHE A CA 1
ATOM 599 C C . PHE A 1 80 ? -5.086 -7.488 -6.588 1.00 97.25 80 PHE A C 1
ATOM 601 O O . PHE A 1 80 ? -5.050 -8.715 -6.486 1.00 97.25 80 PHE A O 1
ATOM 608 N N . THR A 1 81 ? -6.225 -6.817 -6.691 1.00 96.25 81 THR A N 1
ATOM 609 C CA . THR A 1 81 ? -7.523 -7.440 -6.976 1.00 96.25 81 THR A CA 1
ATOM 610 C C . THR A 1 81 ? -7.603 -7.879 -8.438 1.00 96.25 81 THR A C 1
ATOM 612 O O . THR A 1 81 ? -6.841 -7.411 -9.282 1.00 96.25 81 THR A O 1
ATOM 615 N N . GLU A 1 82 ? -8.573 -8.725 -8.779 1.00 96.06 82 GLU A N 1
ATOM 616 C CA . GLU A 1 82 ? -8.799 -9.176 -10.160 1.00 96.06 82 GLU A CA 1
ATOM 617 C C . GLU A 1 82 ? -8.886 -8.022 -11.178 1.00 96.06 82 GLU A C 1
ATOM 619 O O . GLU A 1 82 ? -8.283 -8.069 -12.254 1.00 96.06 82 GLU A O 1
ATOM 624 N N . ALA A 1 83 ? -9.612 -6.952 -10.839 1.00 94.50 83 ALA A N 1
ATOM 625 C CA . ALA A 1 83 ? -9.752 -5.791 -11.714 1.00 94.50 83 ALA A CA 1
ATOM 626 C C . ALA A 1 83 ? -8.416 -5.053 -11.915 1.00 94.50 83 ALA A C 1
ATOM 628 O O . ALA A 1 83 ? -8.105 -4.631 -13.030 1.00 94.50 83 ALA A O 1
ATOM 629 N N . GLU A 1 84 ? -7.610 -4.941 -10.861 1.00 96.81 84 GLU A N 1
ATOM 630 C CA . GLU A 1 84 ? -6.299 -4.289 -10.904 1.00 96.81 84 GLU A CA 1
ATOM 631 C C . GLU A 1 84 ? -5.265 -5.136 -11.648 1.00 96.81 84 GLU A C 1
ATOM 633 O O . GLU A 1 84 ? -4.447 -4.578 -12.376 1.00 96.81 84 GLU A O 1
ATOM 638 N N . ILE A 1 85 ? -5.329 -6.468 -11.538 1.00 97.88 85 ILE A N 1
ATOM 639 C CA . ILE A 1 85 ? -4.500 -7.389 -12.331 1.00 97.88 85 ILE A CA 1
ATOM 640 C C . ILE A 1 85 ? -4.765 -7.167 -13.821 1.00 97.88 85 ILE A C 1
ATOM 642 O O . ILE A 1 85 ? -3.830 -6.930 -14.588 1.00 97.88 85 ILE A O 1
ATOM 646 N N . ARG A 1 86 ? -6.041 -7.161 -14.238 1.00 97.44 86 ARG A N 1
ATOM 647 C CA . ARG A 1 86 ? -6.407 -6.878 -15.637 1.00 97.44 86 ARG A CA 1
ATOM 648 C C . ARG A 1 86 ? -5.876 -5.525 -16.104 1.00 97.44 86 ARG A C 1
ATOM 650 O O . ARG A 1 86 ? -5.318 -5.435 -17.197 1.00 97.44 86 ARG A O 1
ATOM 657 N N . ALA A 1 87 ? -6.025 -4.485 -15.282 1.00 96.81 87 ALA A N 1
ATOM 658 C CA . ALA A 1 87 ? -5.532 -3.151 -15.608 1.00 96.81 87 ALA A CA 1
ATOM 659 C C . ALA A 1 87 ? -3.999 -3.118 -15.740 1.00 96.81 87 ALA A C 1
ATOM 661 O O . ALA A 1 87 ? -3.483 -2.546 -16.700 1.00 96.81 87 ALA A O 1
ATOM 662 N N . ALA A 1 88 ? -3.271 -3.767 -14.829 1.00 97.12 88 ALA A N 1
ATOM 663 C CA . ALA A 1 88 ? -1.813 -3.833 -14.844 1.00 97.12 88 ALA A CA 1
ATOM 664 C C . ALA A 1 88 ? -1.276 -4.569 -16.081 1.00 97.12 88 ALA A C 1
ATOM 666 O O . ALA A 1 88 ? -0.338 -4.086 -16.718 1.00 97.12 88 ALA A O 1
ATOM 667 N N . ILE A 1 89 ? -1.898 -5.691 -16.461 1.00 97.81 89 ILE A N 1
ATOM 668 C CA . ILE A 1 89 ? -1.539 -6.444 -17.673 1.00 97.81 89 ILE A CA 1
ATOM 669 C C . ILE A 1 89 ? -1.784 -5.599 -18.925 1.00 97.81 89 ILE A C 1
ATOM 671 O O . ILE A 1 89 ? -0.903 -5.487 -19.777 1.00 97.81 89 ILE A O 1
ATOM 675 N N . ALA A 1 90 ? -2.935 -4.922 -19.009 1.00 97.19 90 ALA A N 1
ATOM 676 C CA . ALA A 1 90 ? -3.239 -4.014 -20.116 1.00 97.19 90 ALA A CA 1
ATOM 677 C C . ALA A 1 90 ? -2.233 -2.849 -20.237 1.00 97.19 90 ALA A C 1
ATOM 679 O O . ALA A 1 90 ? -2.058 -2.301 -21.323 1.00 97.19 90 ALA A O 1
ATOM 680 N N . HIS A 1 91 ? -1.543 -2.502 -19.145 1.00 96.50 91 HIS A N 1
ATOM 681 C CA . HIS A 1 91 ? -0.484 -1.488 -19.104 1.00 96.50 91 HIS A CA 1
ATOM 682 C C . HIS A 1 91 ? 0.937 -2.083 -19.154 1.00 96.50 91 HIS A C 1
ATOM 684 O O . HIS A 1 91 ? 1.917 -1.396 -18.858 1.00 96.50 91 HIS A O 1
ATOM 690 N N . GLY A 1 92 ? 1.074 -3.347 -19.566 1.00 96.25 92 GLY A N 1
ATOM 691 C CA . GLY A 1 92 ? 2.357 -3.952 -19.920 1.00 96.25 92 GLY A CA 1
ATOM 692 C C . GLY A 1 92 ? 3.090 -4.669 -18.785 1.00 96.25 92 GLY A C 1
ATOM 693 O O . GLY A 1 92 ? 4.272 -4.985 -18.942 1.00 96.25 92 GLY A O 1
ATOM 694 N N . ILE A 1 93 ? 2.432 -4.948 -17.654 1.00 97.44 93 ILE A N 1
ATOM 695 C CA . ILE A 1 93 ? 2.962 -5.923 -16.691 1.00 97.44 93 ILE A CA 1
ATOM 696 C C . ILE A 1 93 ? 2.787 -7.335 -17.267 1.00 97.44 93 ILE A C 1
ATOM 698 O O . ILE A 1 93 ? 1.691 -7.660 -17.722 1.00 97.44 93 ILE A O 1
ATOM 702 N N . PRO A 1 94 ? 3.829 -8.188 -17.261 1.00 97.19 94 PRO A N 1
ATOM 703 C CA . PRO A 1 94 ? 3.692 -9.564 -17.719 1.00 97.19 94 PRO A CA 1
ATOM 704 C C . PRO A 1 94 ? 2.633 -10.315 -16.915 1.00 97.19 94 PRO A C 1
ATOM 706 O O . PRO A 1 94 ? 2.646 -10.275 -15.688 1.00 97.19 94 PRO A O 1
ATOM 709 N N . GLU A 1 95 ? 1.767 -11.051 -17.604 1.00 97.44 95 GLU A N 1
ATOM 710 C CA . GLU A 1 95 ? 0.735 -11.883 -16.977 1.00 97.44 95 GLU A CA 1
ATOM 711 C C . GLU A 1 95 ? 1.324 -12.879 -15.968 1.00 97.44 95 GLU A C 1
ATOM 713 O O . GLU A 1 95 ? 0.804 -13.031 -14.869 1.00 97.44 95 GLU A O 1
ATOM 718 N N . ALA A 1 96 ? 2.487 -13.453 -16.291 1.00 97.31 96 ALA A N 1
ATOM 719 C CA . ALA A 1 96 ? 3.224 -14.369 -15.423 1.00 97.31 96 ALA A CA 1
ATOM 720 C C . ALA A 1 96 ? 3.651 -13.765 -14.070 1.00 97.31 96 ALA A C 1
ATOM 722 O O . ALA A 1 96 ? 4.027 -14.513 -13.178 1.00 97.31 96 ALA A O 1
ATOM 723 N N . ALA A 1 97 ? 3.591 -12.439 -13.891 1.00 97.62 97 ALA A N 1
ATOM 724 C CA . ALA A 1 97 ? 3.834 -11.808 -12.594 1.00 97.62 97 ALA A CA 1
ATOM 725 C C . ALA A 1 97 ? 2.675 -12.009 -11.596 1.00 97.62 97 ALA A C 1
ATOM 727 O O . ALA A 1 97 ? 2.801 -11.631 -10.430 1.00 97.62 97 ALA A O 1
ATOM 728 N N . PHE A 1 98 ? 1.540 -12.562 -12.037 1.00 98.12 98 PHE A N 1
ATOM 729 C CA . PHE A 1 98 ? 0.350 -12.775 -11.222 1.00 98.12 98 PHE A CA 1
ATOM 730 C C . PHE A 1 98 ? 0.025 -14.273 -11.126 1.00 98.12 98 PHE A C 1
ATOM 732 O O . PHE A 1 98 ? -0.608 -14.821 -12.025 1.00 98.12 98 PHE A O 1
ATOM 739 N N . PRO A 1 99 ? 0.398 -14.960 -10.030 1.00 96.31 99 PRO A N 1
ATOM 740 C CA . PRO A 1 99 ? 0.164 -16.401 -9.893 1.00 96.31 99 PRO A CA 1
ATOM 741 C C . PRO A 1 99 ? -1.322 -16.777 -9.803 1.00 96.31 99 PRO A C 1
ATOM 743 O O . PRO A 1 99 ? -1.680 -17.934 -10.017 1.00 96.31 99 PRO A O 1
ATOM 746 N N . ARG A 1 100 ? -2.195 -15.825 -9.445 1.00 96.50 100 ARG A N 1
ATOM 747 C CA . ARG A 1 100 ? -3.650 -16.013 -9.360 1.00 96.50 100 ARG A CA 1
ATOM 748 C C . ARG A 1 100 ? -4.379 -14.758 -9.823 1.00 96.50 100 ARG A C 1
ATOM 750 O O . ARG A 1 100 ? -4.101 -13.668 -9.331 1.00 96.50 100 ARG A O 1
ATOM 757 N N . HIS A 1 101 ? -5.346 -14.917 -10.719 1.00 94.81 101 HIS A N 1
ATOM 758 C CA . HIS A 1 101 ? -6.022 -13.792 -11.369 1.00 94.81 101 HIS A CA 1
ATOM 759 C C . HIS A 1 101 ? -7.215 -13.249 -10.582 1.00 94.81 101 HIS A C 1
ATOM 761 O O . HIS A 1 101 ? -7.588 -12.102 -10.785 1.00 94.81 101 HIS A O 1
ATOM 767 N N . GLU A 1 102 ? -7.782 -14.015 -9.648 1.00 93.75 102 GLU A N 1
ATOM 768 C CA . GLU A 1 102 ? -8.846 -13.552 -8.744 1.00 93.75 102 GLU A CA 1
ATOM 769 C C . GLU A 1 102 ? -8.339 -12.569 -7.666 1.00 93.75 102 GLU A C 1
ATOM 771 O O . GLU A 1 102 ? -9.120 -11.908 -6.979 1.00 93.75 102 GLU A O 1
ATOM 776 N N . GLY A 1 103 ? -7.015 -12.457 -7.529 1.00 95.38 103 GLY A N 1
ATOM 777 C CA . GLY A 1 103 ? -6.336 -11.469 -6.705 1.00 95.38 103 GLY A CA 1
ATOM 778 C C . GLY A 1 103 ? -5.181 -12.068 -5.905 1.00 95.38 103 GLY A C 1
ATOM 779 O O . GLY A 1 103 ? -5.347 -13.045 -5.157 1.00 95.38 103 GLY A O 1
ATOM 780 N N . CYS A 1 104 ? -4.001 -11.469 -6.030 1.00 97.00 104 CYS A N 1
ATOM 781 C CA . CYS A 1 104 ? -2.760 -11.963 -5.443 1.00 97.00 104 CYS A CA 1
ATOM 782 C C . CYS A 1 104 ? -1.757 -10.839 -5.178 1.00 97.00 104 CYS A C 1
ATOM 784 O O . CYS A 1 104 ? -1.882 -9.731 -5.694 1.00 97.00 104 CYS A O 1
ATOM 786 N N . GLN A 1 105 ? -0.722 -11.148 -4.397 1.00 97.31 105 GLN A N 1
ATOM 787 C CA . GLN A 1 105 ? 0.489 -10.332 -4.401 1.00 97.31 105 GLN A CA 1
ATOM 788 C C . GLN A 1 105 ? 1.248 -10.565 -5.704 1.00 97.31 105 GLN A C 1
ATOM 790 O O . GLN A 1 105 ? 1.333 -11.701 -6.177 1.00 97.31 105 GLN A O 1
ATOM 795 N N . ILE A 1 106 ? 1.786 -9.490 -6.274 1.00 97.69 106 ILE A N 1
ATOM 796 C CA . ILE A 1 106 ? 2.604 -9.562 -7.486 1.00 97.69 106 ILE A CA 1
ATOM 797 C C . ILE A 1 106 ? 3.920 -10.300 -7.205 1.00 97.69 106 ILE A C 1
ATOM 799 O O . ILE A 1 106 ? 4.543 -10.115 -6.154 1.00 97.69 106 ILE A O 1
ATOM 803 N N . GLU A 1 107 ? 4.372 -11.133 -8.134 1.00 98.00 107 GLU A N 1
ATOM 804 C CA . GLU A 1 107 ? 5.712 -11.714 -8.096 1.00 98.00 107 GLU A CA 1
ATOM 805 C C . GLU A 1 107 ? 6.770 -10.672 -8.450 1.00 98.00 107 GLU A C 1
ATOM 807 O O . GLU A 1 107 ? 6.586 -9.826 -9.324 1.00 98.00 107 GLU A O 1
ATOM 812 N N . VAL A 1 108 ? 7.881 -10.707 -7.722 1.00 97.69 108 VAL A N 1
ATOM 813 C CA . VAL A 1 108 ? 8.986 -9.760 -7.878 1.00 97.69 108 VAL A CA 1
ATOM 814 C C . VAL A 1 108 ? 10.115 -10.385 -8.682 1.00 97.69 108 VAL A C 1
ATOM 816 O O . VAL A 1 108 ? 10.278 -11.601 -8.713 1.00 97.69 108 VAL A O 1
ATOM 819 N N . VAL A 1 109 ? 10.913 -9.538 -9.325 1.00 96.56 109 VAL A N 1
ATOM 820 C CA . VAL A 1 109 ? 12.077 -9.960 -10.115 1.00 96.56 109 VAL A CA 1
ATOM 821 C C . VAL A 1 109 ? 13.372 -9.612 -9.381 1.00 96.56 109 VAL A C 1
ATOM 823 O O . VAL A 1 109 ? 13.398 -8.597 -8.684 1.00 96.56 109 VAL A O 1
ATOM 826 N N . PRO A 1 110 ? 14.454 -10.396 -9.517 1.00 96.50 110 PRO A N 1
ATOM 827 C CA . PRO A 1 110 ? 15.741 -10.056 -8.913 1.00 96.50 110 PRO A CA 1
ATOM 828 C C . PRO A 1 110 ? 16.232 -8.666 -9.332 1.00 96.50 110 PRO A C 1
ATOM 830 O O . PRO A 1 110 ? 16.067 -8.257 -10.486 1.00 96.50 110 PRO A O 1
ATOM 833 N N . HIS A 1 111 ? 16.850 -7.935 -8.405 1.00 93.69 111 HIS A N 1
ATOM 834 C CA . HIS A 1 111 ? 17.437 -6.637 -8.718 1.00 93.69 111 HIS A CA 1
ATOM 835 C C . HIS A 1 111 ? 18.632 -6.807 -9.687 1.00 93.69 111 HIS A C 1
ATOM 837 O O . HIS A 1 111 ? 19.575 -7.529 -9.367 1.00 93.69 111 HIS A O 1
ATOM 843 N N . PRO A 1 112 ? 18.684 -6.114 -10.845 1.00 88.75 112 PRO A N 1
ATOM 844 C CA . PRO A 1 112 ? 19.749 -6.328 -11.838 1.00 88.75 112 PRO A CA 1
ATOM 845 C C . PRO A 1 112 ? 21.172 -6.056 -11.329 1.00 88.75 112 PRO A C 1
ATOM 847 O O . PRO A 1 112 ? 22.131 -6.646 -11.812 1.00 88.75 112 PRO A O 1
ATOM 850 N N . ALA A 1 113 ? 21.311 -5.139 -10.368 1.00 86.06 113 ALA A N 1
ATOM 851 C CA . ALA A 1 113 ? 22.596 -4.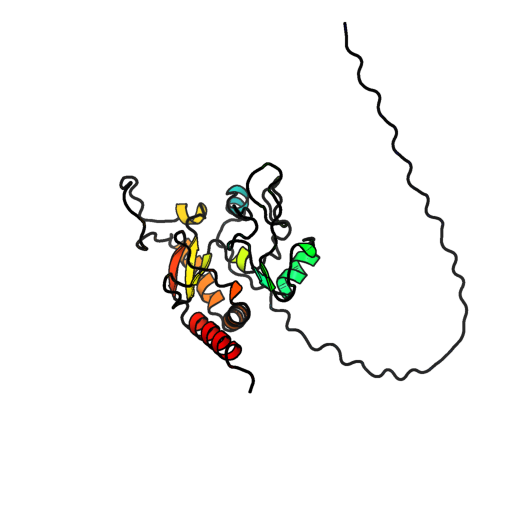745 -9.784 1.00 86.06 113 ALA A CA 1
ATOM 852 C C . ALA A 1 113 ? 23.010 -5.535 -8.522 1.00 86.06 113 ALA A C 1
ATOM 854 O O . ALA A 1 113 ? 23.981 -5.141 -7.881 1.00 86.06 113 ALA A O 1
ATOM 855 N N . GLY A 1 114 ? 22.286 -6.590 -8.129 1.00 82.12 114 GLY A N 1
ATOM 856 C CA . GLY A 1 114 ? 22.647 -7.402 -6.963 1.00 82.12 114 GLY A CA 1
ATOM 857 C C . GLY A 1 114 ? 21.468 -7.726 -6.051 1.00 82.12 114 GLY A C 1
ATOM 858 O O . GLY A 1 114 ? 20.476 -8.287 -6.497 1.00 82.12 114 GLY A O 1
ATOM 859 N N . GLU A 1 115 ? 21.615 -7.430 -4.761 1.00 85.62 115 GLU A N 1
ATOM 860 C CA . GLU A 1 115 ? 20.737 -7.946 -3.707 1.00 85.62 115 GLU A CA 1
ATOM 861 C C . GLU A 1 115 ? 19.289 -7.439 -3.776 1.00 85.62 115 GLU A C 1
ATOM 863 O O . GLU A 1 115 ? 19.003 -6.301 -4.162 1.00 85.62 115 GLU A O 1
ATOM 868 N N . GLY A 1 116 ? 18.379 -8.303 -3.326 1.00 94.06 116 GLY A N 1
ATOM 869 C CA . GLY A 1 116 ? 16.954 -8.028 -3.225 1.00 94.06 116 GLY A CA 1
ATOM 870 C C . GLY A 1 116 ? 16.195 -8.169 -4.543 1.00 94.06 116 GLY A C 1
ATOM 871 O O . GLY A 1 116 ? 16.671 -8.714 -5.542 1.00 94.06 116 GLY A O 1
ATOM 872 N N . TYR A 1 117 ? 14.964 -7.675 -4.519 1.00 96.75 117 TYR A N 1
ATOM 873 C CA . TYR A 1 117 ? 13.979 -7.854 -5.573 1.00 96.75 117 TYR A CA 1
ATOM 874 C C . TYR A 1 117 ? 13.256 -6.544 -5.878 1.00 96.75 117 TYR A C 1
ATOM 876 O O . TYR A 1 117 ? 13.138 -5.649 -5.040 1.00 96.75 117 TYR A O 1
ATOM 884 N N . LEU A 1 118 ? 12.746 -6.436 -7.098 1.00 96.19 118 LEU A N 1
ATOM 885 C CA . LEU A 1 118 ? 12.019 -5.290 -7.615 1.00 96.19 118 LEU A CA 1
ATOM 886 C C . LEU A 1 118 ? 10.603 -5.686 -8.015 1.00 96.19 118 LEU A C 1
ATOM 888 O O . LEU A 1 118 ? 10.364 -6.764 -8.561 1.00 96.19 118 LEU A O 1
ATOM 892 N N . CYS A 1 119 ? 9.663 -4.765 -7.814 1.00 96.88 119 CYS A N 1
ATOM 893 C CA . CYS A 1 119 ? 8.365 -4.864 -8.474 1.00 96.88 119 CYS A CA 1
ATOM 894 C C . CYS A 1 119 ? 8.574 -4.866 -10.002 1.00 96.88 119 CYS A C 1
ATOM 896 O O . CYS A 1 119 ? 9.276 -3.984 -10.500 1.00 96.88 119 CYS A O 1
ATOM 898 N N . PRO A 1 120 ? 7.926 -5.753 -10.778 1.00 96.69 120 PRO A N 1
ATOM 899 C CA . PRO A 1 120 ? 8.026 -5.743 -12.237 1.00 96.69 120 PRO A CA 1
ATOM 900 C C . PRO A 1 120 ? 7.581 -4.414 -12.849 1.00 96.69 120 PRO A C 1
ATOM 902 O O . PRO A 1 120 ? 8.049 -4.032 -13.914 1.00 96.69 120 PRO A O 1
ATOM 905 N N . ALA A 1 121 ? 6.698 -3.669 -12.185 1.00 95.81 121 ALA A N 1
ATOM 906 C CA . ALA A 1 121 ? 6.287 -2.345 -12.634 1.00 95.81 121 ALA A CA 1
ATOM 907 C C . ALA A 1 121 ? 7.358 -1.261 -12.463 1.00 95.81 121 ALA A C 1
ATOM 909 O O . ALA A 1 121 ? 7.185 -0.164 -12.988 1.00 95.81 121 ALA A O 1
ATOM 910 N N . PHE A 1 122 ? 8.421 -1.513 -11.704 1.00 94.81 122 PHE A N 1
ATOM 911 C CA . PHE A 1 122 ? 9.407 -0.506 -11.347 1.00 94.81 122 PHE A CA 1
ATOM 912 C C . PHE A 1 122 ? 10.529 -0.418 -12.382 1.00 94.81 122 PHE A C 1
ATOM 914 O O . PHE A 1 122 ? 11.156 -1.416 -12.723 1.00 94.81 122 PHE A O 1
ATOM 921 N N . ASP A 1 123 ? 10.794 0.796 -12.858 1.00 91.69 123 ASP A N 1
ATOM 922 C CA . ASP A 1 123 ? 11.956 1.114 -13.679 1.00 91.69 123 ASP A CA 1
ATOM 923 C C . ASP A 1 123 ? 13.096 1.621 -12.770 1.00 91.69 123 ASP A C 1
ATOM 925 O O . ASP A 1 123 ? 12.988 2.729 -12.226 1.00 91.69 123 ASP A O 1
ATOM 929 N N . PRO A 1 124 ? 14.188 0.853 -12.585 1.00 88.88 124 PRO A N 1
ATOM 930 C CA . PRO A 1 124 ? 15.302 1.252 -11.727 1.00 88.88 124 PRO A CA 1
ATOM 931 C C . PRO A 1 124 ? 16.161 2.377 -12.313 1.00 88.88 124 PRO A C 1
ATOM 933 O O . PRO A 1 124 ? 16.845 3.060 -11.549 1.00 88.88 124 PRO A O 1
ATOM 936 N N . VAL A 1 125 ? 16.114 2.606 -13.630 1.00 88.50 125 VAL A N 1
ATOM 937 C CA . VAL A 1 125 ? 16.858 3.681 -14.300 1.00 88.50 125 VAL A CA 1
ATOM 938 C C . VAL A 1 125 ? 16.174 5.014 -14.033 1.00 88.50 125 VAL A C 1
ATOM 940 O O . VAL A 1 125 ? 16.817 5.970 -13.604 1.00 88.50 125 VAL A O 1
ATOM 943 N N . THR A 1 126 ? 14.854 5.079 -14.226 1.00 88.88 126 THR A N 1
ATOM 944 C CA . THR A 1 126 ? 14.101 6.330 -14.046 1.00 88.88 126 THR A CA 1
ATOM 945 C C . THR A 1 126 ? 13.527 6.499 -12.640 1.00 88.88 126 THR A C 1
ATOM 947 O O . THR A 1 126 ? 13.009 7.564 -12.318 1.00 88.88 126 THR A O 1
ATOM 950 N N . SER A 1 127 ? 13.559 5.452 -11.810 1.00 88.31 127 SER A N 1
ATOM 951 C CA . SER A 1 127 ? 12.857 5.375 -10.518 1.00 88.31 127 SER A CA 1
ATOM 952 C C . SER A 1 127 ? 11.344 5.614 -10.622 1.00 88.31 127 SER A C 1
ATOM 954 O O . SER A 1 127 ? 10.729 6.179 -9.719 1.00 88.31 127 SER A O 1
ATOM 956 N N . ARG A 1 128 ? 10.722 5.181 -11.730 1.00 89.44 128 ARG A N 1
ATOM 957 C CA . ARG A 1 128 ? 9.285 5.386 -11.995 1.00 89.44 128 ARG A CA 1
ATOM 958 C C . ARG A 1 128 ? 8.536 4.061 -11.990 1.00 89.44 128 ARG A C 1
ATOM 960 O O . ARG A 1 128 ? 9.057 3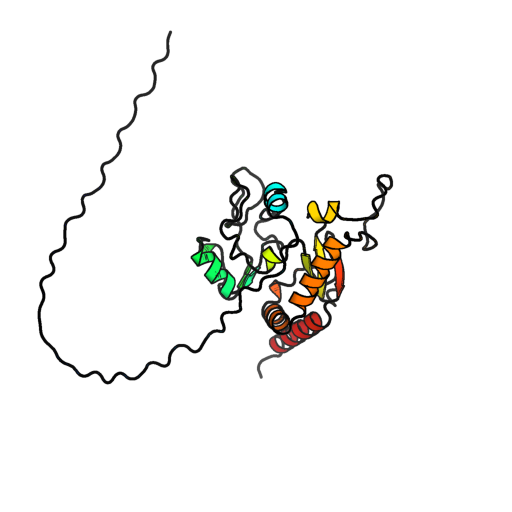.035 -12.410 1.00 89.44 128 ARG A O 1
ATOM 967 N N . CYS A 1 129 ? 7.281 4.103 -11.558 1.00 91.38 129 CYS A N 1
ATOM 968 C CA . CYS A 1 129 ? 6.344 3.014 -11.802 1.00 91.38 129 CYS A CA 1
ATOM 969 C C . CYS A 1 129 ? 5.802 3.142 -13.231 1.00 91.38 129 CYS A C 1
ATOM 971 O O . CYS A 1 129 ? 5.272 4.191 -13.596 1.00 91.38 129 CYS A O 1
ATOM 973 N N . ARG A 1 130 ? 5.914 2.080 -14.028 1.00 92.50 130 ARG A N 1
ATOM 974 C CA . ARG A 1 130 ? 5.424 2.025 -15.414 1.00 92.50 130 ARG A CA 1
ATOM 975 C C . ARG A 1 130 ? 3.896 2.034 -15.504 1.00 92.50 130 ARG A C 1
ATOM 977 O O . ARG A 1 130 ? 3.357 2.463 -16.513 1.00 92.50 130 ARG A O 1
ATOM 984 N N . ILE A 1 131 ? 3.215 1.638 -14.429 1.00 93.44 131 ILE A N 1
ATOM 985 C CA . ILE A 1 131 ? 1.749 1.620 -14.322 1.00 93.44 131 ILE A CA 1
ATOM 986 C C . ILE A 1 131 ? 1.218 2.676 -13.344 1.00 93.44 131 ILE A C 1
ATOM 988 O O . ILE A 1 131 ? 0.212 2.450 -12.684 1.00 93.44 131 ILE A O 1
ATOM 992 N N . TYR A 1 132 ? 1.907 3.815 -13.202 1.00 88.25 132 TYR A N 1
ATOM 993 C CA . TYR A 1 132 ? 1.632 4.808 -12.152 1.00 88.25 132 TYR A CA 1
ATOM 994 C C . TYR A 1 132 ? 0.148 5.205 -12.023 1.00 88.25 132 TYR A C 1
ATOM 996 O O . TYR A 1 132 ? -0.367 5.284 -10.906 1.00 88.25 132 TYR A O 1
ATOM 1004 N N . GLU A 1 133 ? -0.531 5.391 -13.156 1.00 87.62 133 GLU A N 1
ATOM 1005 C CA . GLU A 1 133 ? -1.938 5.813 -13.231 1.00 87.62 133 GLU A CA 1
ATOM 1006 C C . GLU A 1 133 ? -2.941 4.702 -12.884 1.00 87.62 133 GLU A C 1
ATOM 1008 O O . GLU A 1 133 ? -4.075 4.984 -12.513 1.00 87.62 133 GLU A O 1
ATOM 1013 N N . VAL A 1 134 ? -2.528 3.434 -12.974 1.00 92.25 134 VAL A N 1
ATOM 1014 C CA . VAL A 1 134 ? -3.369 2.259 -12.678 1.00 92.25 134 VAL A CA 1
ATOM 1015 C C . VAL A 1 134 ? -2.772 1.397 -11.567 1.00 92.25 134 VAL A C 1
ATOM 1017 O O . VAL A 1 134 ? -2.965 0.182 -11.521 1.00 92.25 134 VAL A O 1
ATOM 1020 N N . ARG A 1 135 ? -2.010 2.023 -10.662 1.00 92.62 135 ARG A N 1
ATOM 1021 C CA . ARG A 1 135 ? -1.459 1.353 -9.480 1.00 92.62 135 ARG A CA 1
ATOM 1022 C C . ARG A 1 135 ? -2.583 0.690 -8.678 1.00 92.62 135 ARG A C 1
ATOM 1024 O O . ARG A 1 135 ? -3.654 1.287 -8.553 1.00 92.62 135 ARG A O 1
ATOM 1031 N N . PRO A 1 136 ? -2.339 -0.487 -8.080 1.00 94.12 136 PRO A N 1
ATOM 1032 C CA . PRO A 1 136 ? -3.331 -1.107 -7.215 1.00 94.12 136 PRO A CA 1
ATOM 1033 C C . PRO A 1 136 ? -3.572 -0.230 -5.988 1.00 94.12 136 PRO A C 1
ATOM 1035 O O . PRO A 1 136 ? -2.698 0.549 -5.590 1.00 94.12 136 PRO A O 1
ATOM 1038 N N . PHE A 1 137 ? -4.730 -0.396 -5.364 1.00 93.69 137 PHE A N 1
ATOM 1039 C CA . PHE A 1 137 ? -5.128 0.281 -4.140 1.00 93.69 137 PHE A CA 1
ATOM 1040 C C . PHE A 1 137 ? -4.030 0.223 -3.073 1.00 93.69 137 PHE A C 1
ATOM 1042 O O . PHE A 1 137 ? -3.699 1.250 -2.493 1.00 93.69 137 PHE A O 1
ATOM 1049 N N . ASP A 1 138 ? -3.389 -0.933 -2.897 1.00 93.88 138 ASP A N 1
ATOM 1050 C CA . ASP A 1 138 ? -2.296 -1.130 -1.937 1.00 93.88 138 ASP A CA 1
ATOM 1051 C C . ASP A 1 138 ? -1.105 -0.175 -2.192 1.00 93.88 138 ASP A C 1
ATOM 1053 O O . ASP A 1 138 ? -0.586 0.486 -1.295 1.00 93.88 138 ASP A O 1
ATOM 1057 N N . CYS A 1 139 ? -0.730 0.018 -3.464 1.00 92.12 139 CYS A N 1
ATOM 1058 C CA . CYS A 1 139 ? 0.310 0.979 -3.855 1.00 92.12 139 CYS A CA 1
ATOM 1059 C C . CYS A 1 139 ? -0.134 2.443 -3.750 1.00 92.12 139 CYS A C 1
ATOM 1061 O O . CYS A 1 139 ? 0.713 3.320 -3.580 1.00 92.12 139 CYS A O 1
ATOM 1063 N N . GLN A 1 140 ? -1.423 2.724 -3.943 1.00 91.25 140 GLN A N 1
ATOM 1064 C CA . GLN A 1 140 ? -1.971 4.073 -3.790 1.00 91.25 140 GLN A CA 1
ATOM 1065 C C . GLN A 1 140 ? -2.079 4.468 -2.315 1.00 91.25 140 GLN A C 1
ATOM 1067 O O . GLN A 1 140 ? -1.939 5.643 -1.985 1.00 91.25 140 GLN A O 1
ATOM 1072 N N . LEU A 1 141 ? -2.315 3.485 -1.444 1.00 91.94 141 LEU A N 1
ATOM 1073 C CA . LEU A 1 141 ? -2.446 3.664 -0.008 1.00 91.94 141 LEU A CA 1
ATOM 1074 C C . LEU A 1 141 ? -1.114 4.041 0.645 1.00 91.94 141 LEU A C 1
ATOM 1076 O O . LEU A 1 141 ? -1.099 4.891 1.535 1.00 91.94 141 LEU A O 1
ATOM 1080 N N . TYR A 1 142 ? 0.001 3.470 0.178 1.00 91.31 142 TYR A N 1
ATOM 1081 C CA . TYR A 1 142 ? 1.328 3.792 0.700 1.00 91.31 142 TYR A CA 1
ATOM 1082 C C . TYR A 1 142 ? 1.590 5.314 0.672 1.00 91.31 142 TYR A C 1
ATOM 1084 O O . TYR A 1 142 ? 1.449 5.947 -0.380 1.00 91.31 142 TYR A O 1
ATOM 1092 N N . PRO A 1 143 ? 2.025 5.930 1.789 1.00 92.56 143 PRO A N 1
ATOM 1093 C CA . PRO A 1 143 ? 2.658 5.321 2.970 1.00 92.56 143 PRO A CA 1
ATOM 1094 C C . PRO A 1 143 ? 1.719 4.974 4.133 1.00 92.56 143 PRO A C 1
ATOM 1096 O O . PRO A 1 143 ? 2.196 4.665 5.225 1.00 92.56 143 PRO A O 1
ATOM 1099 N N . PHE A 1 144 ? 0.406 5.045 3.937 1.00 94.69 144 PHE A N 1
ATOM 1100 C CA . PHE A 1 144 ? -0.544 4.489 4.891 1.00 94.69 144 PHE A CA 1
ATOM 1101 C C . PHE A 1 144 ? -0.644 2.976 4.712 1.00 94.69 144 PHE A C 1
ATOM 1103 O O . PHE A 1 144 ? -0.362 2.440 3.640 1.00 94.69 144 PHE A O 1
ATOM 1110 N N . VAL A 1 145 ? -1.023 2.284 5.780 1.00 94.69 145 VAL A N 1
ATOM 1111 C CA . VAL A 1 145 ? -1.105 0.823 5.813 1.00 94.69 145 VAL A CA 1
ATOM 1112 C C . VAL A 1 145 ? -2.352 0.413 6.581 1.00 94.69 145 VAL A C 1
ATOM 1114 O O . VAL A 1 145 ? -2.627 0.943 7.660 1.00 94.69 145 VAL A O 1
ATOM 1117 N N . ILE A 1 146 ? -3.091 -0.552 6.034 1.00 96.62 146 ILE A N 1
ATOM 1118 C CA . ILE A 1 146 ? -4.121 -1.288 6.765 1.00 96.62 146 ILE A CA 1
ATOM 1119 C C . ILE A 1 146 ? -3.499 -2.613 7.200 1.00 96.62 146 ILE A C 1
ATOM 1121 O O . ILE A 1 146 ? -3.018 -3.396 6.375 1.00 96.62 146 ILE A O 1
ATOM 1125 N N . MET A 1 147 ? -3.492 -2.869 8.502 1.00 97.31 147 MET A N 1
ATOM 1126 C CA . MET A 1 147 ? -2.932 -4.097 9.058 1.00 97.31 147 MET A CA 1
ATOM 1127 C C . MET A 1 147 ? -3.755 -4.596 10.236 1.00 97.31 147 MET A C 1
ATOM 1129 O O . MET A 1 147 ? -4.559 -3.861 10.809 1.00 97.31 147 MET A O 1
ATOM 1133 N N . TRP A 1 148 ? -3.546 -5.850 10.614 1.00 97.75 148 TRP A N 1
ATOM 1134 C CA . TRP A 1 148 ? -3.957 -6.319 11.932 1.00 97.75 148 TRP A CA 1
ATOM 1135 C C . TRP A 1 148 ? -3.071 -5.705 13.020 1.00 97.75 148 TRP A C 1
ATOM 1137 O O . TRP A 1 148 ? -1.872 -5.507 12.821 1.00 97.75 148 TRP A O 1
ATOM 1147 N N . ASP A 1 149 ? -3.649 -5.440 14.189 1.00 96.19 149 ASP A N 1
ATOM 1148 C CA . ASP A 1 149 ? -2.873 -5.165 15.395 1.00 96.19 149 ASP A CA 1
ATOM 1149 C C . ASP A 1 149 ? -2.029 -6.387 15.813 1.00 96.19 149 ASP A C 1
ATOM 1151 O O . ASP A 1 149 ? -2.207 -7.507 15.325 1.00 96.19 149 ASP A O 1
ATOM 1155 N N . SER A 1 150 ? -1.094 -6.185 16.743 1.00 94.44 150 SER A N 1
ATOM 1156 C CA . SER A 1 150 ? -0.189 -7.249 17.204 1.00 94.44 150 SER A CA 1
ATOM 1157 C C . SER A 1 150 ? -0.926 -8.432 17.842 1.00 94.44 150 SER A C 1
ATOM 1159 O O . SER A 1 150 ? -0.469 -9.570 17.755 1.00 94.44 150 SER A O 1
ATOM 1161 N N . ALA A 1 151 ? -2.095 -8.185 18.441 1.00 95.62 151 ALA A N 1
ATOM 1162 C CA . ALA A 1 151 ? -2.956 -9.212 19.018 1.00 95.62 151 ALA A CA 1
ATOM 1163 C C . ALA A 1 151 ? -3.839 -9.930 17.980 1.00 95.62 151 ALA A C 1
ATOM 1165 O O . ALA A 1 151 ? -4.587 -10.838 18.352 1.00 95.62 151 ALA A O 1
ATOM 1166 N N . GLN A 1 152 ? -3.794 -9.511 16.710 1.00 94.94 152 GLN A N 1
ATOM 1167 C CA . GLN A 1 152 ? -4.695 -9.939 15.643 1.00 94.94 152 GLN A CA 1
ATOM 1168 C C . GLN A 1 152 ? -6.166 -9.900 16.058 1.00 94.94 152 GLN A C 1
ATOM 1170 O O . GLN A 1 152 ? -6.922 -10.825 15.767 1.00 94.94 152 GLN A O 1
ATOM 1175 N N . LYS A 1 153 ? -6.587 -8.867 16.784 1.00 95.81 153 LYS A N 1
ATOM 1176 C CA . LYS A 1 153 ? -7.969 -8.633 17.211 1.00 95.81 153 LYS A CA 1
ATOM 1177 C C . LYS A 1 153 ? -8.640 -7.610 16.315 1.00 95.81 153 LYS A C 1
ATOM 1179 O O . LYS A 1 153 ? -9.759 -7.871 15.866 1.00 95.81 153 LYS A O 1
ATOM 1184 N N . MET A 1 154 ? -7.940 -6.520 16.019 1.00 97.12 154 MET A N 1
ATOM 1185 C CA . MET A 1 154 ? -8.479 -5.353 15.330 1.00 97.12 154 MET A CA 1
ATOM 1186 C C . MET A 1 154 ? -7.712 -5.059 14.050 1.00 97.12 154 MET A C 1
ATOM 1188 O O . MET A 1 154 ? -6.494 -5.205 13.996 1.00 97.12 154 MET A O 1
ATOM 1192 N N . VAL A 1 155 ? -8.433 -4.598 13.034 1.00 98.19 155 VAL A N 1
ATOM 1193 C CA . VAL A 1 155 ? -7.832 -3.953 11.869 1.00 98.19 155 VAL A CA 1
ATOM 1194 C C . VAL A 1 155 ? -7.576 -2.491 12.221 1.00 98.19 155 VAL A C 1
ATOM 1196 O O . VAL A 1 155 ? -8.447 -1.818 12.778 1.00 98.19 155 VAL A O 1
ATOM 1199 N N . VAL A 1 156 ? -6.383 -1.999 11.908 1.00 97.69 156 VAL A N 1
ATOM 1200 C CA . VAL A 1 156 ? -5.941 -0.635 12.197 1.00 97.69 156 VAL A CA 1
ATOM 1201 C C . VAL A 1 156 ? -5.447 0.054 10.930 1.00 97.69 156 VAL A C 1
ATOM 1203 O O . VAL A 1 156 ? -4.916 -0.591 10.026 1.00 97.69 156 VAL A O 1
ATOM 1206 N N . LEU A 1 157 ? -5.618 1.374 10.888 1.00 96.69 157 LEU A N 1
ATOM 1207 C CA . LEU A 1 157 ? -4.932 2.258 9.954 1.00 96.69 157 LEU A CA 1
ATOM 1208 C C . LEU A 1 157 ? -3.695 2.820 10.651 1.00 96.69 157 LEU A C 1
ATOM 1210 O O . LEU A 1 157 ? -3.789 3.332 11.771 1.00 96.69 157 LEU A O 1
ATOM 1214 N N . GLY A 1 158 ? -2.555 2.764 9.979 1.00 94.25 158 GLY A N 1
ATOM 1215 C CA . GLY A 1 158 ? -1.315 3.388 10.422 1.00 94.25 158 GLY A CA 1
ATOM 1216 C C . GLY A 1 158 ? -0.537 3.994 9.263 1.00 94.25 158 GLY A C 1
ATOM 1217 O O . GLY A 1 158 ? -0.990 3.967 8.117 1.00 94.25 158 GLY A O 1
ATOM 1218 N N . TRP A 1 159 ? 0.638 4.534 9.564 1.00 93.81 159 TRP A N 1
ATOM 1219 C CA . TRP A 1 159 ? 1.592 4.994 8.558 1.00 93.81 159 TRP A CA 1
ATOM 1220 C C . TRP A 1 159 ? 2.969 4.367 8.770 1.00 93.81 159 TRP A C 1
ATOM 1222 O O . TRP A 1 159 ? 3.386 4.134 9.904 1.00 93.81 159 TRP A O 1
ATOM 1232 N N . ASP A 1 160 ? 3.658 4.084 7.668 1.00 92.75 160 ASP A N 1
ATOM 1233 C CA . ASP A 1 160 ? 4.960 3.420 7.656 1.00 92.75 160 ASP A CA 1
ATOM 1234 C C . ASP A 1 160 ? 6.100 4.423 7.902 1.00 92.75 160 ASP A C 1
ATOM 1236 O O . ASP A 1 160 ? 6.329 5.350 7.113 1.00 92.75 160 ASP A O 1
ATOM 1240 N N . THR A 1 161 ? 6.850 4.213 8.984 1.00 91.62 161 THR A N 1
ATOM 1241 C CA . THR A 1 161 ? 8.025 5.014 9.365 1.00 91.62 161 THR A CA 1
ATOM 1242 C C . THR A 1 161 ? 9.191 4.881 8.387 1.00 91.62 161 THR A C 1
ATOM 1244 O O . THR A 1 161 ? 10.108 5.702 8.401 1.00 91.62 161 THR A O 1
ATOM 1247 N N . LYS A 1 162 ? 9.148 3.924 7.454 1.00 90.38 162 LYS A N 1
ATOM 1248 C CA . LYS A 1 162 ? 10.096 3.851 6.333 1.00 90.38 162 LYS A CA 1
ATOM 1249 C C . LYS A 1 162 ? 9.871 4.949 5.301 1.00 90.38 162 LYS A C 1
ATOM 1251 O O . LYS A 1 162 ? 10.758 5.191 4.484 1.00 90.38 162 LYS A O 1
ATOM 1256 N N . CYS A 1 163 ? 8.726 5.637 5.314 1.00 91.38 163 CYS A N 1
ATOM 1257 C CA . CYS A 1 163 ? 8.474 6.769 4.431 1.00 91.38 163 CYS A CA 1
ATOM 1258 C C . CYS A 1 163 ? 9.243 8.021 4.898 1.00 91.38 163 CYS A C 1
ATOM 1260 O O . CYS A 1 163 ? 8.848 8.647 5.887 1.00 91.38 163 CYS A O 1
ATOM 1262 N N . PRO A 1 164 ? 10.279 8.480 4.161 1.00 89.06 164 PRO A N 1
ATOM 1263 C CA . PRO A 1 164 ? 11.095 9.612 4.600 1.00 89.06 164 PRO A CA 1
ATOM 1264 C C . PRO A 1 164 ? 10.305 10.921 4.645 1.00 89.06 164 PRO A C 1
ATOM 1266 O O . PRO A 1 164 ? 10.600 11.791 5.459 1.00 89.06 164 PRO A O 1
ATOM 1269 N N . TYR A 1 165 ? 9.288 11.053 3.784 1.00 90.50 165 TYR A N 1
ATOM 1270 C CA . TYR A 1 165 ? 8.416 12.222 3.777 1.00 90.50 165 TYR A CA 1
ATOM 1271 C C . TYR A 1 165 ? 7.630 12.319 5.080 1.00 90.50 165 TYR A C 1
ATOM 1273 O O . TYR A 1 165 ? 7.784 13.308 5.782 1.00 90.50 165 TYR A O 1
ATOM 1281 N N . LEU A 1 166 ? 6.848 11.292 5.440 1.00 89.62 166 LEU A N 1
ATOM 1282 C CA . LEU A 1 166 ? 6.044 11.338 6.665 1.00 89.62 166 LEU A CA 1
ATOM 1283 C C . LEU A 1 166 ? 6.914 11.436 7.915 1.00 89.62 166 LEU A C 1
ATOM 1285 O O . LEU A 1 166 ? 6.589 12.219 8.800 1.00 89.62 166 LEU A O 1
ATOM 1289 N N . MET A 1 167 ? 8.057 10.743 7.951 1.00 89.88 167 MET A N 1
ATOM 1290 C CA . MET A 1 167 ? 9.026 10.892 9.039 1.00 89.88 167 MET A CA 1
ATOM 1291 C C . MET A 1 167 ? 9.479 12.342 9.226 1.00 89.88 167 MET A C 1
ATOM 1293 O O . MET A 1 167 ? 9.513 12.827 10.357 1.00 89.88 167 MET A O 1
ATOM 1297 N N . ALA A 1 168 ? 9.787 13.054 8.139 1.00 88.81 168 ALA A N 1
ATOM 1298 C CA . ALA A 1 168 ? 10.164 14.467 8.195 1.00 88.81 168 ALA A CA 1
ATOM 1299 C C . ALA A 1 168 ? 9.008 15.392 8.624 1.00 88.81 168 ALA A C 1
ATOM 1301 O O . ALA A 1 168 ? 9.262 16.516 9.045 1.00 88.81 168 ALA A O 1
ATOM 1302 N N . GLN A 1 169 ? 7.758 14.925 8.537 1.00 86.25 169 GLN A N 1
ATOM 1303 C CA . GLN A 1 169 ? 6.562 15.644 8.988 1.00 86.25 169 GLN A CA 1
ATOM 1304 C C . GLN A 1 169 ? 6.168 15.309 10.435 1.00 86.25 169 GLN A C 1
ATOM 1306 O O . GLN A 1 169 ? 5.109 15.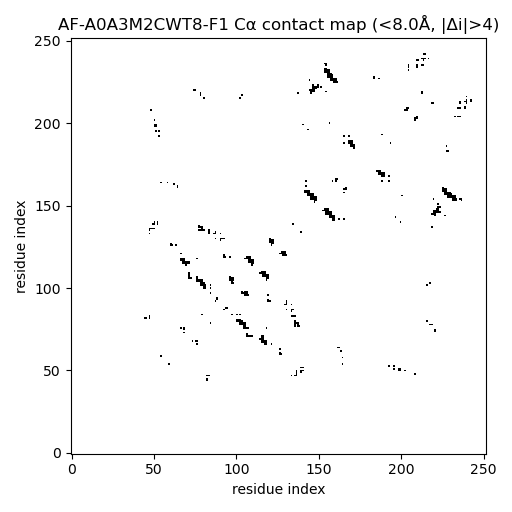741 10.885 1.00 86.25 169 GLN A O 1
ATOM 1311 N N . THR A 1 170 ? 6.974 14.542 11.178 1.00 84.06 170 THR A N 1
ATOM 1312 C CA . THR A 1 170 ? 6.667 14.224 12.580 1.00 84.06 170 THR A CA 1
ATOM 1313 C C . THR A 1 170 ? 7.146 15.306 13.546 1.00 84.06 170 THR A C 1
ATOM 1315 O O . THR A 1 170 ? 8.276 15.790 13.467 1.00 84.06 170 THR A O 1
ATOM 1318 N N . GLN A 1 171 ? 6.288 15.673 14.497 1.00 67.25 171 GLN A N 1
ATOM 1319 C CA . GLN A 1 171 ? 6.633 16.532 15.630 1.00 67.25 171 GLN A CA 1
ATOM 1320 C C . GLN A 1 171 ? 7.004 15.657 16.841 1.00 67.25 171 GLN A C 1
ATOM 1322 O O . GLN A 1 171 ? 6.378 14.625 17.068 1.00 67.25 171 GLN A O 1
ATOM 1327 N N . GLY A 1 172 ? 8.019 16.059 17.621 1.00 54.78 172 GLY A N 1
ATOM 1328 C CA . GLY A 1 172 ? 8.379 15.397 18.890 1.00 54.78 172 GLY A CA 1
ATOM 1329 C C . GLY A 1 172 ? 9.779 14.773 18.980 1.00 54.78 172 GLY A C 1
ATOM 1330 O O . GLY A 1 172 ? 10.133 14.240 20.029 1.00 54.78 172 GLY A O 1
ATOM 1331 N N . ARG A 1 173 ? 10.623 14.865 17.942 1.00 48.44 173 ARG A N 1
ATOM 1332 C CA . ARG A 1 173 ? 12.033 14.442 18.039 1.00 48.44 173 ARG A CA 1
ATOM 1333 C C . ARG A 1 173 ? 12.886 15.532 18.702 1.00 48.44 173 ARG A C 1
ATOM 1335 O O . ARG A 1 173 ? 13.414 16.409 18.023 1.00 48.44 173 ARG A O 1
ATOM 1342 N N . SER A 1 174 ? 13.080 15.451 20.020 1.00 41.75 174 SER A N 1
ATOM 1343 C CA . SER A 1 174 ? 14.330 15.964 20.595 1.00 41.75 174 SER A CA 1
ATOM 1344 C C . SER A 1 174 ? 15.458 15.055 20.105 1.00 41.75 174 SER A C 1
ATOM 1346 O O . SER A 1 174 ? 15.390 13.841 20.278 1.00 41.75 174 SER A O 1
ATOM 1348 N N . GLN A 1 175 ? 16.486 15.615 19.466 1.00 43.16 175 GLN A N 1
ATOM 1349 C CA . GLN A 1 175 ? 17.609 14.863 18.880 1.00 43.16 175 GLN A CA 1
ATOM 1350 C C . GLN A 1 175 ? 18.509 14.164 19.922 1.00 43.16 175 GLN A C 1
ATOM 1352 O O . GLN A 1 175 ? 19.516 13.570 19.550 1.00 43.16 175 GLN A O 1
ATOM 1357 N N . THR A 1 176 ? 18.182 14.229 21.216 1.00 37.34 176 THR A N 1
ATOM 1358 C CA . THR A 1 176 ? 19.092 13.844 22.304 1.00 37.34 176 THR A CA 1
ATOM 1359 C C . THR A 1 176 ? 18.813 12.496 22.965 1.00 37.34 176 THR A C 1
ATOM 1361 O O . THR A 1 176 ? 19.665 12.051 23.725 1.00 37.34 176 THR A O 1
ATOM 1364 N N . ASP A 1 177 ? 17.693 11.820 22.696 1.00 40.84 177 ASP A N 1
ATOM 1365 C CA . ASP A 1 177 ? 17.401 10.527 23.338 1.00 40.84 177 ASP A CA 1
ATOM 1366 C C . ASP A 1 177 ? 17.611 9.345 22.387 1.00 40.84 177 ASP A C 1
ATOM 1368 O O . ASP A 1 177 ? 16.700 8.834 21.739 1.00 40.84 177 ASP A O 1
ATOM 1372 N N . SER A 1 178 ? 18.858 8.873 22.340 1.00 42.75 178 SER A N 1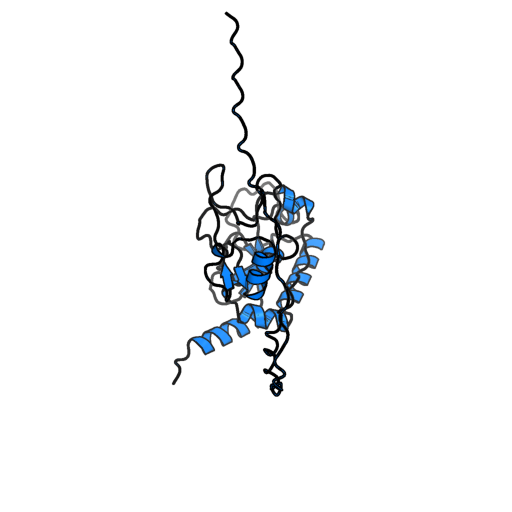
ATOM 1373 C CA . SER A 1 178 ? 19.289 7.637 21.669 1.00 42.75 178 SER A CA 1
ATOM 1374 C C . SER A 1 178 ? 18.890 6.366 22.434 1.00 42.75 178 SER A C 1
ATOM 1376 O O . SER A 1 178 ? 19.610 5.367 22.404 1.00 42.75 178 SER A O 1
ATOM 1378 N N . SER A 1 179 ? 17.774 6.375 23.166 1.00 41.03 179 SER A N 1
ATOM 1379 C CA . SER A 1 179 ? 17.380 5.239 23.992 1.00 41.03 179 SER A CA 1
ATOM 1380 C C . SER A 1 179 ? 15.890 4.935 23.902 1.00 41.03 179 SER A C 1
ATOM 1382 O O . SER A 1 179 ? 15.055 5.753 24.267 1.00 41.03 179 SER A O 1
ATOM 1384 N N . ARG A 1 180 ? 15.630 3.666 23.556 1.00 39.56 180 ARG A N 1
ATOM 1385 C CA . ARG A 1 180 ? 14.410 2.862 23.751 1.00 39.56 180 ARG A CA 1
ATOM 1386 C C . ARG A 1 180 ? 13.474 2.751 22.547 1.00 39.56 180 ARG A C 1
ATOM 1388 O O . ARG A 1 180 ? 12.828 3.702 22.132 1.00 39.56 180 ARG A O 1
ATOM 1395 N N . HIS A 1 181 ? 13.402 1.509 22.058 1.00 37.81 181 HIS A N 1
ATOM 1396 C CA . HIS A 1 181 ? 12.188 0.802 21.646 1.00 37.81 181 HIS A CA 1
ATOM 1397 C C . HIS A 1 181 ? 10.929 1.679 21.677 1.00 37.81 181 HIS A C 1
ATOM 1399 O O . HIS A 1 181 ? 10.338 1.898 22.736 1.00 37.81 181 HIS A O 1
ATOM 1405 N N . LEU A 1 182 ? 10.535 2.159 20.499 1.00 42.06 182 LEU A N 1
ATOM 1406 C CA . LEU A 1 182 ? 9.284 2.865 20.265 1.00 42.06 182 LEU A CA 1
ATOM 1407 C C . LEU A 1 182 ? 8.125 1.870 20.378 1.00 42.06 182 LEU A C 1
ATOM 1409 O O . LEU A 1 182 ? 7.599 1.382 19.387 1.00 42.06 182 LEU A O 1
ATOM 1413 N N . ALA A 1 183 ? 7.716 1.568 21.605 1.00 37.78 183 ALA A N 1
ATOM 1414 C CA . ALA A 1 183 ? 6.376 1.067 21.849 1.00 37.78 183 ALA A CA 1
ATOM 1415 C C . ALA A 1 183 ? 5.403 2.246 21.669 1.00 37.78 183 ALA A C 1
ATOM 1417 O O . ALA A 1 183 ? 5.177 3.013 22.599 1.00 37.78 183 ALA A O 1
ATOM 1418 N N . ASN A 1 184 ? 4.891 2.420 20.448 1.00 45.94 184 ASN A N 1
ATOM 1419 C CA . ASN A 1 184 ? 3.629 3.095 20.114 1.00 45.94 184 ASN A CA 1
ATOM 1420 C C . ASN A 1 184 ? 3.226 4.300 20.987 1.00 45.94 184 ASN A C 1
ATOM 1422 O O . ASN A 1 184 ? 2.221 4.251 21.697 1.00 45.94 184 ASN A O 1
ATOM 1426 N N . GLY A 1 185 ? 3.946 5.418 20.891 1.00 50.12 185 GLY A N 1
ATOM 1427 C CA . GLY A 1 185 ? 3.483 6.651 21.521 1.00 50.12 185 GLY A CA 1
ATOM 1428 C C . GLY A 1 185 ? 4.261 7.892 21.107 1.00 50.12 185 GLY A C 1
ATOM 1429 O O . GLY A 1 185 ? 5.411 8.041 21.499 1.00 50.12 185 GLY A O 1
ATOM 1430 N N . HIS A 1 186 ? 3.573 8.807 20.416 1.00 56.50 186 HIS A N 1
ATOM 1431 C CA . HIS A 1 186 ? 3.906 10.230 20.203 1.00 56.50 186 HIS A CA 1
ATOM 1432 C C . HIS A 1 186 ? 4.673 10.664 18.943 1.00 56.50 186 HIS A C 1
ATOM 1434 O O . HIS A 1 186 ? 5.063 11.826 18.871 1.00 56.50 186 HIS A O 1
ATOM 1440 N N . LEU A 1 187 ? 4.804 9.841 17.897 1.00 68.00 187 LEU A N 1
ATOM 1441 C CA . LEU A 1 187 ? 5.101 10.409 16.571 1.00 68.00 187 LEU A CA 1
ATOM 1442 C C . LEU A 1 187 ? 3.812 10.981 15.973 1.00 68.00 187 LEU A C 1
ATOM 1444 O O . LEU A 1 187 ? 3.037 10.274 15.329 1.00 68.00 187 LEU A O 1
ATOM 1448 N N . LEU A 1 188 ? 3.571 12.264 16.235 1.00 79.56 188 LEU A N 1
ATOM 1449 C CA . LEU A 1 188 ? 2.432 12.990 15.684 1.00 79.56 188 LEU A CA 1
ATOM 1450 C C . LEU A 1 188 ? 2.805 13.550 14.315 1.00 79.56 188 LEU A C 1
ATOM 1452 O O . LEU A 1 188 ? 3.771 14.301 14.186 1.00 79.56 188 LEU A O 1
ATOM 1456 N N . LEU A 1 189 ? 2.029 13.183 13.297 1.00 86.88 189 LEU A N 1
ATOM 1457 C CA . LEU A 1 189 ? 2.116 13.777 11.965 1.00 86.88 189 LEU A CA 1
ATOM 1458 C C . LEU A 1 189 ? 1.775 15.274 12.020 1.00 86.88 189 LEU A C 1
ATOM 1460 O O . LEU A 1 189 ? 0.988 15.696 12.869 1.00 86.88 189 LEU A O 1
ATOM 1464 N N . SER A 1 190 ? 2.317 16.064 11.093 1.00 87.88 190 SER A N 1
ATOM 1465 C CA . SER A 1 190 ? 1.922 17.464 10.906 1.00 87.88 190 SER A CA 1
ATOM 1466 C C . SER A 1 190 ? 0.413 17.584 10.626 1.00 87.88 190 SER A C 1
ATOM 1468 O O . SER A 1 190 ? -0.188 16.623 10.133 1.00 87.88 190 SER A O 1
ATOM 1470 N N . PRO A 1 191 ? -0.223 18.741 10.886 1.00 89.44 191 PRO A N 1
ATOM 1471 C CA . PRO A 1 191 ? -1.649 18.942 10.607 1.00 89.44 191 PRO A CA 1
ATOM 1472 C C . PRO A 1 191 ? -2.054 18.613 9.158 1.00 89.44 191 PRO A C 1
ATOM 1474 O O . PRO A 1 191 ? -3.122 18.049 8.907 1.00 89.44 191 PRO A O 1
ATOM 1477 N N . GLU A 1 192 ? -1.181 18.905 8.193 1.00 88.75 192 GLU A N 1
ATOM 1478 C CA . GLU A 1 192 ? -1.396 18.591 6.778 1.00 88.75 192 GLU A CA 1
ATOM 1479 C C . GLU A 1 192 ? -1.424 17.074 6.551 1.00 88.75 192 GLU A C 1
ATOM 1481 O O . GLU A 1 192 ? -2.338 16.545 5.915 1.00 88.75 192 GLU A O 1
ATOM 1486 N N . CYS A 1 193 ? -0.462 16.351 7.127 1.00 89.25 193 CYS A N 1
ATOM 1487 C CA . CYS A 1 193 ? -0.399 14.894 7.031 1.00 89.25 193 CYS A CA 1
ATOM 1488 C C . CYS A 1 193 ? -1.538 14.204 7.796 1.00 89.25 193 CYS A C 1
ATOM 1490 O O . CYS A 1 193 ? -2.028 13.168 7.348 1.00 89.25 193 CYS A O 1
ATOM 1492 N N . GLN A 1 194 ? -2.006 14.787 8.903 1.00 90.31 194 GLN A N 1
ATOM 1493 C CA . GLN A 1 194 ? -3.199 14.320 9.615 1.00 90.31 194 GLN A CA 1
ATOM 1494 C C . GLN A 1 194 ? -4.463 14.469 8.761 1.00 90.31 194 GLN A C 1
ATOM 1496 O O . GLN A 1 194 ? -5.278 13.552 8.707 1.00 90.31 194 GLN A O 1
ATOM 1501 N N . THR A 1 195 ? -4.606 15.583 8.037 1.00 91.38 195 THR A N 1
ATOM 1502 C CA . THR A 1 195 ? -5.746 15.804 7.129 1.00 91.38 195 THR A CA 1
ATOM 1503 C C . THR A 1 195 ? -5.789 14.751 6.022 1.00 91.38 195 THR A C 1
ATOM 1505 O O . THR A 1 195 ? -6.847 14.204 5.709 1.00 91.38 195 THR A O 1
ATOM 1508 N N . ILE A 1 196 ? -4.629 14.415 5.454 1.00 91.06 196 ILE A N 1
ATOM 1509 C CA . ILE A 1 196 ? -4.506 13.337 4.466 1.00 91.06 196 ILE A CA 1
ATOM 1510 C C . ILE A 1 196 ? -4.885 11.990 5.092 1.00 91.06 196 ILE A C 1
ATOM 1512 O O . ILE A 1 196 ? -5.646 11.234 4.491 1.00 91.06 196 ILE A O 1
ATOM 1516 N N . ALA A 1 197 ? -4.377 11.693 6.290 1.00 91.94 197 ALA A N 1
ATOM 1517 C CA . ALA A 1 197 ? -4.682 10.451 6.989 1.00 91.94 197 ALA A CA 1
ATOM 1518 C C . ALA A 1 197 ? -6.187 10.281 7.242 1.00 91.94 197 ALA A C 1
ATOM 1520 O O . ALA A 1 197 ? -6.727 9.194 7.036 1.00 91.94 197 ALA A O 1
ATOM 1521 N N . GLU A 1 198 ? -6.879 11.356 7.623 1.00 93.06 198 GLU A N 1
ATOM 1522 C CA . GLU A 1 198 ? -8.327 11.334 7.834 1.00 93.06 198 GLU A CA 1
ATOM 1523 C C . GLU A 1 198 ? -9.097 11.155 6.518 1.00 93.06 198 GLU A C 1
ATOM 1525 O O . GLU A 1 198 ? -10.073 10.406 6.462 1.00 93.06 198 GLU A O 1
ATOM 1530 N N . ALA A 1 199 ? -8.632 11.765 5.425 1.00 92.56 199 ALA A N 1
ATOM 1531 C CA . ALA A 1 199 ? -9.221 11.553 4.104 1.00 92.56 199 ALA A CA 1
ATOM 1532 C C . ALA A 1 199 ? -9.052 10.096 3.625 1.00 92.56 199 ALA A C 1
ATOM 1534 O O . ALA A 1 199 ? -9.974 9.517 3.044 1.00 92.56 199 ALA A O 1
ATOM 1535 N N . VAL A 1 200 ? -7.900 9.479 3.908 1.00 93.75 200 VAL A N 1
ATOM 1536 C CA . VAL A 1 200 ? -7.652 8.050 3.663 1.00 93.75 200 VAL A CA 1
ATOM 1537 C C . VAL A 1 200 ? -8.571 7.183 4.527 1.00 93.75 200 VAL A C 1
ATOM 1539 O O . VAL A 1 200 ? -9.220 6.284 3.992 1.00 93.75 200 VAL A O 1
ATOM 1542 N N . ALA A 1 201 ? -8.698 7.477 5.825 1.00 93.81 201 ALA A N 1
ATOM 1543 C CA . ALA A 1 201 ? -9.607 6.766 6.727 1.00 93.81 201 ALA A CA 1
ATOM 1544 C C . ALA A 1 201 ? -11.061 6.832 6.236 1.00 93.81 201 ALA A C 1
ATOM 1546 O O . ALA A 1 201 ? -11.698 5.796 6.059 1.00 93.81 201 ALA A O 1
ATOM 1547 N N . THR A 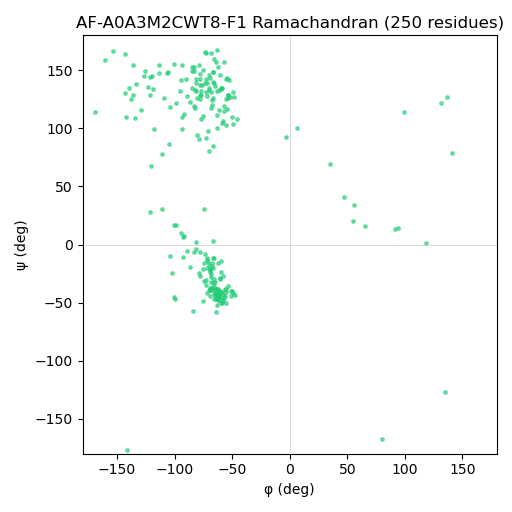1 202 ? -11.538 8.031 5.893 1.00 93.88 202 THR A N 1
ATOM 1548 C CA . THR A 1 202 ? -12.876 8.259 5.326 1.00 93.88 202 THR A CA 1
ATOM 1549 C C . THR A 1 202 ? -13.097 7.422 4.065 1.00 93.88 202 THR A C 1
ATOM 1551 O O . THR A 1 202 ? -14.168 6.848 3.860 1.00 93.88 202 THR A O 1
ATOM 1554 N N . ARG A 1 203 ? -12.079 7.318 3.200 1.00 92.81 203 ARG A N 1
ATOM 1555 C CA . ARG A 1 203 ? -12.169 6.515 1.976 1.00 92.81 203 ARG A CA 1
ATOM 1556 C C . ARG A 1 203 ? -12.237 5.016 2.266 1.00 92.81 203 ARG A C 1
ATOM 1558 O O . ARG A 1 203 ? -12.983 4.318 1.581 1.00 92.81 203 ARG A O 1
ATOM 1565 N N . ILE A 1 204 ? -11.486 4.540 3.256 1.00 93.31 204 ILE A N 1
ATOM 1566 C CA . ILE A 1 204 ? -11.487 3.143 3.711 1.00 93.31 204 ILE A CA 1
ATOM 1567 C C . ILE A 1 204 ? -12.832 2.767 4.338 1.00 93.31 204 ILE A C 1
ATOM 1569 O O . ILE A 1 204 ? -13.365 1.698 4.049 1.00 93.31 204 ILE A O 1
ATOM 1573 N N . GLU A 1 205 ? -13.396 3.658 5.153 1.00 93.06 205 GLU A N 1
ATOM 1574 C CA . GLU A 1 205 ? -14.665 3.456 5.863 1.00 93.06 205 GLU A CA 1
ATOM 1575 C C . GLU A 1 205 ? -15.898 3.642 4.955 1.00 93.06 205 GLU A C 1
ATOM 1577 O O . GLU A 1 205 ? -17.020 3.327 5.345 1.00 93.06 205 GLU A O 1
ATOM 1582 N N . ALA A 1 206 ? -15.723 4.077 3.702 1.00 93.19 206 ALA A N 1
ATOM 1583 C CA . ALA A 1 206 ? -16.816 4.119 2.738 1.00 93.19 206 ALA A CA 1
ATOM 1584 C C . ALA A 1 206 ? -17.382 2.708 2.483 1.00 93.19 206 ALA A C 1
ATOM 1586 O O . ALA A 1 206 ? -16.642 1.772 2.176 1.00 93.19 206 ALA A O 1
ATOM 1587 N N . ALA A 1 207 ? -18.713 2.561 2.512 1.00 90.31 207 ALA A N 1
ATOM 1588 C CA . ALA A 1 207 ? -19.385 1.257 2.454 1.00 90.31 207 ALA A CA 1
ATOM 1589 C C . ALA A 1 207 ? -18.927 0.349 1.296 1.00 90.31 207 ALA A C 1
ATOM 1591 O O . ALA A 1 207 ? -18.751 -0.850 1.502 1.00 90.31 207 ALA A O 1
ATOM 1592 N N . ALA A 1 208 ? -18.694 0.920 0.108 1.00 89.69 208 ALA A N 1
ATOM 1593 C CA . ALA A 1 208 ? -18.200 0.184 -1.055 1.00 89.69 208 ALA A CA 1
ATOM 1594 C C . ALA A 1 208 ? -16.761 -0.334 -0.870 1.00 89.69 208 ALA A C 1
ATOM 1596 O O . ALA A 1 208 ? -16.452 -1.440 -1.303 1.00 89.69 208 ALA A O 1
ATOM 1597 N N . MET A 1 209 ? -15.889 0.438 -0.214 1.00 91.31 209 MET A N 1
ATOM 1598 C CA . MET A 1 209 ? -14.509 0.030 0.063 1.00 91.31 209 MET A CA 1
ATOM 1599 C C . MET A 1 209 ? -14.459 -1.063 1.130 1.00 91.31 209 MET A C 1
ATOM 1601 O O . MET A 1 209 ? -13.756 -2.056 0.972 1.00 91.31 209 MET A O 1
ATOM 1605 N N . LEU A 1 210 ? -15.274 -0.937 2.174 1.00 94.38 210 LEU A N 1
ATOM 1606 C CA . LEU A 1 210 ? -15.397 -1.963 3.205 1.00 94.38 210 LEU A CA 1
ATOM 1607 C C . LEU A 1 210 ? -15.786 -3.337 2.630 1.00 94.38 210 LEU A C 1
ATOM 1609 O O . LEU A 1 210 ? -15.269 -4.359 3.080 1.00 94.38 210 LEU A O 1
ATOM 1613 N N . ASP A 1 211 ? -16.660 -3.379 1.619 1.00 91.81 211 ASP A N 1
ATOM 1614 C CA . ASP A 1 211 ? -17.032 -4.631 0.949 1.00 91.81 211 ASP A CA 1
ATOM 1615 C C . ASP A 1 211 ? -15.886 -5.217 0.117 1.00 91.81 211 ASP A C 1
ATOM 1617 O O . ASP A 1 211 ? -15.681 -6.435 0.136 1.00 91.81 211 ASP A O 1
ATOM 1621 N N . VAL A 1 212 ? -15.112 -4.364 -0.564 1.00 91.31 212 VAL A N 1
ATOM 1622 C CA . VAL A 1 212 ? -13.907 -4.771 -1.304 1.00 91.31 212 VAL A CA 1
ATOM 1623 C C . VAL A 1 212 ? -12.861 -5.341 -0.347 1.00 91.31 212 VAL A C 1
ATOM 1625 O O . VAL A 1 212 ? -12.419 -6.473 -0.532 1.00 91.31 212 VAL A O 1
ATOM 1628 N N . LEU A 1 213 ? -12.515 -4.621 0.722 1.00 94.12 213 LEU A N 1
ATOM 1629 C CA . LEU A 1 213 ? -11.521 -5.069 1.703 1.00 94.12 213 LEU A CA 1
ATOM 1630 C C . LEU A 1 213 ? -11.956 -6.356 2.416 1.00 94.12 213 LEU A C 1
ATOM 1632 O O . LEU A 1 213 ? -11.144 -7.253 2.631 1.00 94.12 213 LEU A O 1
ATOM 1636 N N . ALA A 1 214 ? -13.247 -6.499 2.728 1.00 93.88 214 ALA A N 1
ATOM 1637 C CA . ALA A 1 214 ? -13.773 -7.733 3.306 1.00 93.88 214 ALA A CA 1
ATOM 1638 C C . ALA A 1 214 ? -13.760 -8.913 2.318 1.00 93.88 214 ALA A C 1
ATOM 1640 O O . ALA A 1 214 ? -13.687 -10.065 2.748 1.00 93.88 214 ALA A O 1
ATOM 1641 N N . ALA A 1 215 ? -13.858 -8.661 1.008 1.00 92.19 215 ALA A N 1
ATOM 1642 C CA . ALA A 1 215 ? -13.712 -9.684 -0.027 1.00 92.19 215 ALA A CA 1
ATOM 1643 C C . ALA A 1 215 ? -12.245 -10.053 -0.304 1.00 92.19 215 ALA A C 1
ATOM 1645 O O . ALA A 1 215 ? -11.979 -11.196 -0.668 1.00 92.19 215 ALA A O 1
ATOM 1646 N N . HIS A 1 216 ? -11.313 -9.127 -0.069 1.00 93.50 216 HIS A N 1
ATOM 1647 C CA . HIS A 1 216 ? -9.878 -9.290 -0.300 1.00 93.50 216 HIS A CA 1
ATOM 1648 C C . HIS A 1 216 ? -9.076 -9.098 1.001 1.00 93.50 216 HIS A C 1
ATOM 1650 O O . HIS A 1 216 ? -8.303 -8.147 1.115 1.00 93.50 216 HIS A O 1
ATOM 1656 N N . PRO A 1 217 ? -9.199 -10.004 1.992 1.00 92.81 217 PRO A N 1
ATOM 1657 C CA . PRO A 1 217 ? -8.551 -9.845 3.297 1.00 92.81 217 PRO A CA 1
ATOM 1658 C C . PRO A 1 217 ? -7.016 -9.820 3.231 1.00 92.81 217 PRO A C 1
ATOM 1660 O O . PRO A 1 217 ? -6.385 -9.383 4.183 1.00 92.81 217 PRO A O 1
ATOM 1663 N N . ALA A 1 218 ? -6.411 -10.248 2.119 1.00 93.25 218 ALA A N 1
ATOM 1664 C CA . ALA A 1 218 ? -4.974 -10.131 1.879 1.00 93.25 218 ALA A CA 1
ATOM 1665 C C . ALA A 1 218 ? -4.487 -8.675 1.702 1.00 93.25 218 ALA A C 1
ATOM 1667 O O . ALA A 1 218 ? -3.292 -8.435 1.834 1.00 93.25 218 ALA A O 1
ATOM 1668 N N . LEU A 1 219 ? -5.391 -7.710 1.463 1.00 94.38 219 LEU A N 1
ATOM 1669 C CA . LEU A 1 219 ? -5.092 -6.269 1.544 1.00 94.38 219 LEU A CA 1
ATOM 1670 C C . LEU A 1 219 ? -4.861 -5.796 2.988 1.00 94.38 219 LEU A C 1
ATOM 1672 O O . LEU A 1 219 ? -4.326 -4.714 3.207 1.00 94.38 219 LEU A O 1
ATOM 1676 N N . ILE A 1 220 ? -5.284 -6.582 3.982 1.00 96.19 220 ILE A N 1
ATOM 1677 C CA . ILE A 1 220 ? -5.042 -6.302 5.395 1.00 96.19 220 ILE A CA 1
ATOM 1678 C C . ILE A 1 220 ? -3.774 -7.051 5.779 1.00 96.19 220 ILE A C 1
ATOM 1680 O O . ILE A 1 220 ? -3.788 -8.261 6.021 1.00 96.19 220 ILE A O 1
ATOM 1684 N N . THR A 1 221 ? -2.663 -6.324 5.804 1.00 94.31 221 THR A N 1
ATOM 1685 C CA . THR A 1 221 ? -1.350 -6.920 6.047 1.00 94.31 221 THR A CA 1
ATOM 1686 C C . THR A 1 221 ? -1.213 -7.426 7.488 1.00 94.31 221 THR A C 1
ATOM 1688 O O . THR A 1 221 ? -2.005 -7.116 8.386 1.00 94.31 221 THR A O 1
ATOM 1691 N N . ARG A 1 222 ? -0.193 -8.253 7.723 1.00 95.50 222 ARG A N 1
ATOM 1692 C CA . ARG A 1 222 ? 0.209 -8.626 9.085 1.00 95.50 222 ARG A CA 1
ATOM 1693 C C . ARG A 1 222 ? 0.748 -7.409 9.840 1.00 95.50 222 ARG A C 1
ATOM 1695 O O . ARG A 1 222 ? 1.188 -6.452 9.214 1.00 95.50 222 ARG A O 1
ATOM 1702 N N . TYR A 1 223 ? 0.749 -7.490 11.168 1.00 95.75 223 TYR A N 1
ATOM 1703 C CA . TYR A 1 223 ? 1.347 -6.480 12.041 1.00 95.75 223 TYR A CA 1
ATOM 1704 C C . TYR A 1 223 ? 2.807 -6.174 11.654 1.00 95.75 223 TYR A C 1
ATOM 1706 O O . TYR A 1 223 ? 3.558 -7.083 11.284 1.00 95.75 223 TYR A O 1
ATOM 1714 N N . GLN A 1 224 ? 3.190 -4.899 11.751 1.00 94.06 224 GLN A N 1
ATOM 1715 C CA . GLN A 1 224 ? 4.519 -4.386 11.416 1.00 94.06 224 GLN A CA 1
ATOM 1716 C C . GLN A 1 224 ? 4.978 -3.406 12.499 1.00 94.06 224 GLN A C 1
ATOM 1718 O O . GLN A 1 224 ? 4.260 -2.454 12.799 1.00 94.06 224 GLN A O 1
ATOM 1723 N N . ASP A 1 225 ? 6.181 -3.600 13.044 1.00 92.44 225 ASP A N 1
ATOM 1724 C CA . ASP A 1 225 ? 6.734 -2.720 14.088 1.00 92.44 225 ASP A CA 1
ATOM 1725 C C . ASP A 1 225 ? 7.066 -1.310 13.580 1.00 92.44 225 ASP A C 1
ATOM 1727 O O . ASP A 1 225 ? 7.045 -0.348 14.342 1.00 92.44 225 ASP A O 1
ATOM 1731 N N . ASP A 1 226 ? 7.322 -1.171 12.280 1.00 92.62 226 ASP A N 1
ATOM 1732 C CA . ASP A 1 226 ? 7.643 0.112 11.653 1.00 92.62 226 ASP A CA 1
ATOM 1733 C C . ASP A 1 226 ? 6.395 0.955 11.336 1.00 92.62 226 ASP A C 1
ATOM 1735 O O . ASP A 1 226 ? 6.521 2.033 10.755 1.00 92.62 226 ASP A O 1
ATOM 1739 N N . VAL A 1 227 ? 5.190 0.492 11.685 1.00 93.31 227 VAL A N 1
ATOM 1740 C CA . VAL A 1 227 ? 3.938 1.206 11.410 1.00 93.31 227 VAL A CA 1
ATOM 1741 C C . VAL A 1 227 ? 3.404 1.857 12.680 1.00 93.31 227 VAL A C 1
ATOM 1743 O O . VAL A 1 227 ? 3.013 1.189 13.637 1.00 93.31 227 VAL A O 1
ATOM 1746 N N . VAL A 1 228 ? 3.299 3.186 12.660 1.00 92.88 228 VAL A N 1
ATOM 1747 C CA . VAL A 1 228 ? 2.670 3.952 13.740 1.00 92.88 228 VAL A CA 1
ATOM 1748 C C . VAL A 1 228 ? 1.159 3.938 13.536 1.00 92.88 228 VAL A C 1
ATOM 1750 O O . VAL A 1 228 ? 0.639 4.450 12.541 1.00 92.88 228 VAL A O 1
ATOM 1753 N N . VAL A 1 229 ? 0.446 3.349 14.495 1.00 93.56 229 VAL A N 1
ATOM 1754 C CA . VAL A 1 229 ? -1.018 3.248 14.471 1.00 93.56 229 VAL A CA 1
ATOM 1755 C C . VAL A 1 229 ? -1.654 4.627 14.643 1.00 93.56 229 VAL A C 1
ATOM 1757 O O . VAL A 1 229 ? -1.321 5.367 15.565 1.00 93.56 229 VAL A O 1
ATOM 1760 N N . LEU A 1 230 ? -2.607 4.942 13.766 1.00 92.56 230 LEU A N 1
ATOM 1761 C CA . LEU A 1 230 ? -3.389 6.177 13.792 1.00 92.56 230 LEU A CA 1
ATOM 1762 C C . LEU A 1 230 ? -4.766 5.953 14.418 1.00 92.56 230 LEU A C 1
ATOM 1764 O O . LEU A 1 230 ? -5.187 6.727 15.273 1.00 92.56 230 LEU A O 1
ATOM 1768 N N . ARG A 1 231 ? -5.475 4.895 14.001 1.00 94.00 231 ARG A N 1
ATOM 1769 C CA . ARG A 1 231 ? -6.805 4.551 14.527 1.00 94.00 231 ARG A CA 1
ATOM 1770 C C . ARG A 1 231 ? -7.183 3.100 14.259 1.00 94.00 231 ARG A C 1
ATOM 1772 O O . ARG A 1 231 ? -6.676 2.468 13.334 1.00 94.00 231 ARG A O 1
ATOM 1779 N N . ALA A 1 232 ? -8.128 2.595 15.044 1.00 96.44 232 ALA A N 1
ATOM 1780 C CA . ALA A 1 232 ? -8.808 1.340 14.750 1.00 96.44 232 ALA A CA 1
ATOM 1781 C C . ALA A 1 232 ? -9.872 1.533 13.656 1.00 96.44 232 ALA A C 1
ATOM 1783 O O . ALA A 1 232 ? -10.524 2.574 13.594 1.00 96.44 232 ALA A O 1
ATOM 1784 N N . LEU A 1 233 ? -10.067 0.502 12.832 1.00 97.19 233 LE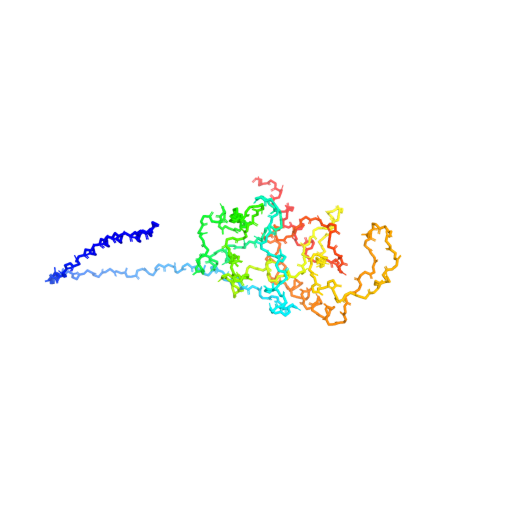U A N 1
ATOM 1785 C CA . LEU A 1 233 ? -11.085 0.426 11.783 1.00 97.19 233 LEU A CA 1
ATOM 1786 C C . LEU A 1 233 ? -12.139 -0.613 12.194 1.00 97.19 233 LEU A C 1
ATOM 1788 O O . LEU A 1 233 ? -12.118 -1.770 11.758 1.00 97.19 233 LEU A O 1
ATOM 1792 N N . GLY A 1 234 ? -13.029 -0.217 13.108 1.00 96.56 234 GLY A N 1
ATOM 1793 C CA . GLY A 1 234 ? -13.984 -1.120 13.763 1.00 96.56 234 GLY A CA 1
ATOM 1794 C C . GLY A 1 234 ? -14.930 -1.811 12.781 1.00 96.56 234 GLY A C 1
ATOM 1795 O O . GLY A 1 234 ? -15.009 -3.039 12.756 1.00 96.56 234 GLY A O 1
ATOM 1796 N N . GLU A 1 235 ? -15.571 -1.042 11.900 1.00 96.06 235 GLU A N 1
ATOM 1797 C CA . GLU A 1 235 ? -16.521 -1.595 10.930 1.00 96.06 235 GLU A CA 1
ATOM 1798 C C . GLU A 1 235 ? -15.847 -2.566 9.947 1.00 96.06 235 GLU A C 1
ATOM 1800 O O . GLU A 1 235 ? -16.369 -3.648 9.662 1.00 96.06 235 GLU A O 1
ATOM 1805 N N . LEU A 1 236 ? -14.641 -2.227 9.478 1.00 96.81 236 LEU A N 1
ATOM 1806 C CA . LEU A 1 236 ? -13.852 -3.119 8.630 1.00 96.81 236 LEU A CA 1
ATOM 1807 C C . LEU A 1 236 ? -13.521 -4.428 9.352 1.00 96.81 236 LEU A C 1
ATOM 1809 O O . LEU A 1 236 ? -13.691 -5.510 8.784 1.00 96.81 236 LEU A O 1
ATOM 1813 N N . THR A 1 237 ? -13.102 -4.333 10.616 1.00 97.38 237 THR A N 1
ATOM 1814 C CA . THR A 1 237 ? -12.804 -5.497 11.460 1.00 97.38 237 THR A CA 1
ATOM 1815 C C . THR A 1 237 ? -14.004 -6.439 11.520 1.00 97.38 237 THR A C 1
ATOM 1817 O O . THR A 1 237 ? -13.876 -7.637 11.257 1.00 97.38 237 THR A O 1
ATOM 1820 N N . GLU A 1 238 ? -15.189 -5.910 11.818 1.00 96.69 238 GLU A N 1
ATOM 1821 C CA . GLU A 1 238 ? -16.412 -6.705 11.922 1.00 96.69 238 GLU A CA 1
ATOM 1822 C C . GLU A 1 238 ? -16.782 -7.385 10.601 1.00 96.69 238 GLU A C 1
ATOM 1824 O O . GLU A 1 238 ? -17.091 -8.585 10.586 1.00 96.69 238 GLU A O 1
ATOM 1829 N N . ARG A 1 239 ? -16.712 -6.657 9.477 1.00 95.88 239 ARG A N 1
ATOM 1830 C CA . ARG A 1 239 ? -17.057 -7.209 8.157 1.00 95.88 239 ARG A CA 1
ATOM 1831 C C . ARG A 1 239 ? -16.113 -8.327 7.731 1.00 95.88 239 ARG A C 1
ATOM 1833 O O . ARG A 1 239 ? -16.592 -9.372 7.281 1.00 95.88 239 ARG A O 1
ATOM 1840 N N . VAL A 1 240 ? -14.806 -8.142 7.913 1.00 95.56 240 VAL A N 1
ATOM 1841 C CA . VAL A 1 240 ? -13.788 -9.156 7.589 1.00 95.56 240 VAL A CA 1
ATOM 1842 C C . VAL A 1 240 ? -14.001 -10.407 8.437 1.00 95.56 240 VAL A C 1
ATOM 1844 O O . VAL A 1 240 ? -14.089 -11.512 7.902 1.00 95.56 240 VAL A O 1
ATOM 1847 N N . ARG A 1 241 ? -14.196 -10.248 9.753 1.00 95.38 241 ARG A N 1
ATOM 1848 C CA . ARG A 1 241 ? -14.466 -11.371 10.667 1.00 95.38 241 ARG A CA 1
ATOM 1849 C C . ARG A 1 241 ? -15.735 -12.127 10.305 1.00 95.38 241 ARG A C 1
ATOM 1851 O O . ARG A 1 241 ? -15.758 -13.355 10.356 1.00 95.38 241 ARG A O 1
ATOM 1858 N N . ARG A 1 242 ? -16.803 -11.412 9.945 1.00 94.38 242 ARG A N 1
ATOM 1859 C CA . ARG A 1 242 ? -18.063 -12.024 9.507 1.00 94.38 242 ARG A CA 1
ATOM 1860 C C . ARG A 1 242 ? -17.860 -12.860 8.243 1.00 94.38 242 ARG A C 1
ATOM 1862 O O . ARG A 1 242 ? -18.332 -13.993 8.210 1.00 94.38 242 ARG A O 1
ATOM 1869 N N . LYS A 1 243 ? -17.137 -12.338 7.245 1.00 91.50 243 LYS A N 1
ATOM 1870 C CA . LYS A 1 243 ? -16.797 -13.078 6.018 1.00 91.50 243 LYS A CA 1
ATOM 1871 C C . LYS A 1 243 ? -15.956 -14.322 6.306 1.00 91.50 243 LYS A C 1
ATOM 1873 O O . LYS A 1 243 ? -16.314 -15.394 5.833 1.00 91.50 243 LYS A O 1
ATOM 1878 N N . GLN A 1 244 ? -14.908 -14.202 7.120 1.00 89.31 244 GLN A N 1
ATOM 1879 C CA . GLN A 1 244 ? -14.060 -15.337 7.503 1.00 89.31 244 GLN A CA 1
ATOM 1880 C C . GLN A 1 244 ? -14.876 -16.444 8.187 1.00 89.31 244 GLN A C 1
ATOM 1882 O O . GLN A 1 244 ? -14.804 -17.597 7.780 1.00 89.31 244 GLN A O 1
ATOM 1887 N N . ARG A 1 245 ? -15.736 -16.096 9.157 1.00 91.69 245 ARG A N 1
ATOM 1888 C CA . ARG A 1 245 ? -16.625 -17.068 9.825 1.00 91.69 245 ARG A CA 1
ATOM 1889 C C . ARG A 1 245 ? -17.588 -17.764 8.861 1.00 91.69 245 ARG A C 1
ATOM 1891 O O . ARG A 1 245 ? -17.807 -18.967 8.988 1.00 91.69 245 ARG A O 1
ATOM 1898 N N . ALA A 1 246 ? -18.147 -17.025 7.903 1.00 88.88 246 ALA A N 1
ATOM 1899 C CA . ALA A 1 246 ? -19.035 -17.588 6.887 1.00 88.88 246 ALA A CA 1
ATOM 1900 C C . ALA A 1 246 ? -18.303 -18.556 5.939 1.00 88.88 246 ALA A C 1
ATOM 1902 O O . ALA A 1 246 ? -18.889 -19.542 5.515 1.00 88.88 246 ALA A O 1
ATOM 1903 N N . GLN A 1 247 ? -17.023 -18.308 5.644 1.00 81.12 247 GLN A N 1
ATOM 1904 C CA . GLN A 1 247 ? -16.187 -19.186 4.814 1.00 81.12 247 GLN A CA 1
ATOM 1905 C C . GLN A 1 247 ? -15.659 -20.414 5.571 1.00 81.12 247 GLN A C 1
ATOM 1907 O O . GLN A 1 247 ? -15.346 -21.423 4.951 1.00 81.12 247 GLN A O 1
ATOM 1912 N N . SER A 1 248 ? -15.542 -20.338 6.901 1.00 78.19 248 SER A N 1
ATOM 1913 C CA . SER A 1 248 ? -15.083 -21.449 7.753 1.00 78.19 248 SER A CA 1
ATOM 1914 C C . SER A 1 248 ? -16.206 -22.369 8.239 1.00 78.19 248 SER A C 1
ATOM 1916 O O . SER A 1 248 ? -15.927 -23.369 8.895 1.00 78.19 248 SER A O 1
ATOM 1918 N N . SER A 1 249 ? -17.469 -22.036 7.964 1.00 68.06 249 SER A N 1
ATOM 1919 C CA . SER A 1 249 ? -18.597 -22.906 8.300 1.00 68.06 249 SER A CA 1
ATOM 1920 C C . SER A 1 249 ? -18.685 -24.035 7.261 1.00 68.06 249 SER A C 1
ATOM 1922 O O . SER A 1 249 ? -18.730 -23.732 6.068 1.00 68.06 249 SER A O 1
ATOM 1924 N N . PRO A 1 250 ? -18.675 -25.320 7.665 1.00 53.28 250 PRO A N 1
ATOM 1925 C CA . PRO A 1 250 ? -18.742 -26.432 6.725 1.00 53.28 250 PRO A CA 1
ATOM 1926 C C . PRO A 1 250 ? -20.071 -26.388 5.967 1.00 53.28 250 PRO A C 1
ATOM 1928 O O . PRO A 1 250 ? -21.132 -26.225 6.572 1.00 53.28 250 PRO A O 1
ATOM 1931 N N . SER A 1 251 ? -20.001 -26.520 4.642 1.00 55.50 251 SER A N 1
ATOM 1932 C CA . SER A 1 251 ? -21.169 -26.770 3.800 1.00 55.50 251 SER A CA 1
ATOM 1933 C C . SER A 1 251 ? -21.849 -28.048 4.299 1.00 55.50 251 SER A C 1
ATOM 1935 O O . SER A 1 251 ? -21.224 -29.108 4.276 1.00 55.50 251 SER A O 1
ATOM 1937 N N . CYS A 1 252 ? -23.071 -27.914 4.817 1.00 41.62 252 CYS A N 1
ATOM 1938 C CA . CYS A 1 252 ? -23.916 -29.033 5.242 1.00 41.62 252 CYS A CA 1
ATOM 1939 C C . CYS A 1 252 ? -24.360 -29.863 4.032 1.00 41.62 252 CYS A C 1
ATOM 1941 O O . CYS A 1 252 ? -24.697 -29.235 3.000 1.00 41.62 252 CYS A O 1
#

Secondary structure (DSSP, 8-state):
-PPPPPPPPPPPPPPPPPPP------------------PPP-------------S-HHHHHHH--TTEESSTT-TTSPEEEHHHHHHHHHTT--GGG-S-TTEEEPPPEE-TTSSSEE-TTEETTTTEETTGGG--HHHHHTTEEEEE-TTSS-EEEEEETT-HHHHHTEE---TT-------S---EEPHHHHHHHHHHHHHHHSHHHHHHHHH-GGGSBPP-TTEEEEEE-HHHHHHHHHHHHHHHS---

Solvent-accessible surface area (backbone atoms only — not comparable to full-atom values): 15792 Å² total; per-residue (Å²): 136,88,83,82,82,86,84,82,81,86,82,84,82,83,85,83,84,80,84,90,86,84,84,90,82,89,87,81,93,71,92,70,83,82,73,78,73,80,70,84,75,76,75,73,76,72,70,84,66,83,54,77,76,78,63,61,65,71,57,67,47,65,66,73,57,79,61,56,35,80,46,76,80,41,85,82,44,51,41,27,48,34,70,35,46,54,50,34,40,78,57,69,40,64,66,84,35,46,91,43,67,82,44,36,52,51,50,50,40,73,31,92,93,51,87,36,21,26,37,76,49,49,38,84,89,76,45,42,57,71,41,64,94,56,53,30,54,54,63,44,44,51,57,42,45,48,21,30,41,89,82,66,78,45,32,27,38,25,37,39,60,80,34,67,67,60,53,72,38,43,50,79,82,69,95,79,69,96,70,75,85,81,77,84,78,69,81,39,59,35,74,69,57,4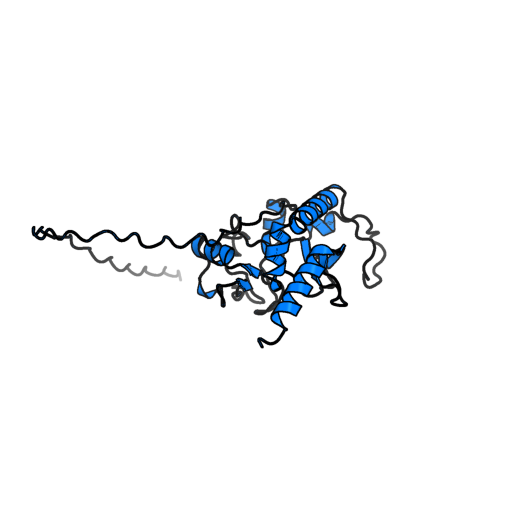6,54,43,51,50,51,43,49,54,53,50,69,32,70,73,42,35,54,49,47,37,72,40,55,77,66,48,34,73,57,58,89,58,42,51,76,75,45,77,37,64,69,50,33,52,48,32,53,51,45,53,54,62,70,69,52,77,88,127